Protein AF-A0A3A8ZIH9-F1 (afdb_monomer)

Foldseek 3Di:
DVVVVVVVVVVVVLVVVLCVQLVVLVVVQVVCVVVVHDSVVSVVSNVVSVVVSVVVSVVVLVVVLCVQLVVLCVPPDQDDPVRLVVLLQCLLCVHDDDPSNVSSNVSPPDPLSNLLSNLSNVVVVLQVVLLVVLVVVVHQLLVFWWKWWQALLLFIAIGGDPDPVSRVSSRVSVSVCSVVLVVSCCSNPVVNVPDDPVLVVLLNLQSVLQNVLCVVVVHPDGLVQWDADPLQIDRHDPVLSCCLRCVDPPVVSPVNSVSSSVQNVVCVVVVHHSSVPDTFMWIRHSSGIGTDD

Structure (mmCIF, N/CA/C/O backbone):
data_AF-A0A3A8ZIH9-F1
#
_entry.id   AF-A0A3A8ZIH9-F1
#
loop_
_atom_site.group_PDB
_atom_site.id
_atom_site.type_symbol
_atom_site.label_atom_id
_atom_site.label_alt_id
_atom_site.label_comp_id
_atom_site.label_asym_id
_atom_site.label_entity_id
_atom_site.label_seq_id
_atom_site.pdbx_PDB_ins_code
_atom_site.Cartn_x
_atom_site.Cartn_y
_atom_site.Cartn_z
_atom_site.occupancy
_atom_site.B_iso_or_equiv
_atom_site.auth_seq_id
_atom_site.auth_comp_id
_atom_site.auth_asym_id
_atom_site.auth_atom_id
_atom_site.pdbx_PDB_model_num
ATOM 1 N N . HIS A 1 1 ? 12.592 15.987 -6.568 1.00 37.53 1 HIS A N 1
ATOM 2 C CA . HIS A 1 1 ? 12.148 15.232 -7.766 1.00 37.53 1 HIS A CA 1
ATOM 3 C C . HIS A 1 1 ? 12.582 15.815 -9.125 1.00 37.53 1 HIS A C 1
ATOM 5 O O . HIS A 1 1 ? 12.154 15.291 -10.146 1.00 37.53 1 HIS A O 1
ATOM 11 N N . LEU A 1 2 ? 13.485 16.808 -9.195 1.00 28.92 2 LEU A N 1
ATOM 12 C CA . LEU A 1 2 ? 14.072 17.263 -10.474 1.00 28.92 2 LEU A CA 1
ATOM 13 C C . LEU A 1 2 ? 15.001 16.220 -11.138 1.00 28.92 2 LEU A C 1
ATOM 15 O O . LEU A 1 2 ? 15.209 16.275 -12.345 1.00 28.92 2 LEU A O 1
ATOM 19 N N . SER A 1 3 ? 15.504 15.239 -10.376 1.00 40.94 3 SER A N 1
ATOM 20 C CA . SER A 1 3 ? 16.396 14.167 -10.852 1.00 40.94 3 SER A CA 1
ATOM 21 C C . SER A 1 3 ? 15.746 13.201 -11.848 1.00 40.94 3 SER A C 1
ATOM 23 O O . SER A 1 3 ? 16.417 12.679 -12.737 1.00 40.94 3 SER A O 1
ATOM 25 N N . PHE A 1 4 ? 14.435 12.966 -11.740 1.00 39.22 4 PHE A N 1
ATOM 26 C CA . PHE A 1 4 ? 13.742 12.022 -12.617 1.00 39.22 4 PHE A CA 1
ATOM 27 C C . PHE A 1 4 ? 13.654 12.541 -14.057 1.00 39.22 4 PHE A C 1
ATOM 29 O O . PHE A 1 4 ? 13.886 11.773 -14.990 1.00 39.22 4 PHE A O 1
ATOM 36 N N . GLN A 1 5 ? 13.392 13.842 -14.236 1.00 31.72 5 GLN A N 1
ATOM 37 C CA . GLN A 1 5 ? 13.157 14.446 -15.552 1.00 31.72 5 GLN A CA 1
ATOM 38 C C . GLN A 1 5 ? 14.431 14.555 -16.403 1.00 31.72 5 GLN A C 1
ATOM 40 O O . GLN A 1 5 ? 14.377 14.273 -17.599 1.00 31.72 5 GLN A O 1
ATOM 45 N N . THR A 1 6 ? 15.584 14.883 -15.809 1.00 41.97 6 THR A N 1
ATOM 46 C CA . THR A 1 6 ? 16.873 14.885 -16.526 1.00 41.97 6 THR A CA 1
ATOM 47 C C . THR A 1 6 ? 17.359 13.464 -16.826 1.00 41.97 6 THR A C 1
ATOM 49 O O . THR A 1 6 ? 17.768 13.201 -17.955 1.00 41.97 6 THR A O 1
ATOM 52 N N . SER A 1 7 ? 17.182 12.502 -15.902 1.00 48.56 7 SER A N 1
ATOM 53 C CA . SER A 1 7 ? 17.527 11.092 -16.172 1.00 48.56 7 SER A CA 1
ATOM 54 C C . SER A 1 7 ? 16.736 10.507 -17.345 1.00 48.56 7 SER A C 1
ATOM 56 O O . SER A 1 7 ? 17.233 9.641 -18.058 1.00 48.56 7 SER A O 1
ATOM 58 N N . GLN A 1 8 ? 15.499 10.962 -17.562 1.00 48.62 8 GLN A N 1
ATOM 59 C CA . GLN A 1 8 ? 14.620 10.401 -18.584 1.00 48.62 8 GLN A CA 1
ATOM 60 C C . GLN A 1 8 ? 15.000 10.854 -20.001 1.00 48.62 8 GLN A C 1
ATOM 62 O O . GLN A 1 8 ? 14.913 10.058 -20.935 1.00 48.62 8 GLN A O 1
ATOM 67 N N . ALA A 1 9 ? 15.488 12.088 -20.162 1.00 46.06 9 ALA A N 1
ATOM 68 C CA . ALA A 1 9 ? 15.979 12.600 -21.442 1.00 46.06 9 ALA A CA 1
ATOM 69 C C . ALA A 1 9 ? 17.276 11.897 -21.892 1.00 46.06 9 ALA A C 1
ATOM 71 O O . ALA A 1 9 ? 17.359 11.443 -23.037 1.00 46.06 9 ALA A O 1
ATOM 72 N N . ASP A 1 10 ? 18.236 11.708 -20.981 1.00 57.75 10 ASP A N 1
ATOM 73 C CA . ASP A 1 10 ? 19.483 10.985 -21.271 1.00 57.75 10 ASP A CA 1
ATOM 74 C C . ASP A 1 10 ? 19.241 9.483 -21.475 1.00 57.75 10 ASP A C 1
ATOM 76 O O . ASP A 1 10 ? 19.783 8.883 -22.408 1.00 57.75 10 ASP A O 1
ATOM 80 N N . LYS A 1 11 ? 18.332 8.874 -20.696 1.00 58.84 11 LYS A N 1
ATOM 81 C CA . LYS A 1 11 ? 17.876 7.492 -20.928 1.00 58.84 11 LYS A CA 1
ATOM 82 C C . LYS A 1 11 ? 17.308 7.319 -22.333 1.00 58.84 11 LYS A C 1
ATOM 84 O O . LYS A 1 11 ? 17.703 6.376 -23.013 1.00 58.84 11 LYS A O 1
ATOM 89 N N . ASN A 1 12 ? 16.451 8.232 -22.796 1.00 60.00 12 ASN A N 1
ATOM 90 C CA . ASN A 1 12 ? 15.862 8.165 -24.136 1.00 60.00 12 ASN A CA 1
ATOM 91 C C . ASN A 1 12 ? 16.924 8.245 -25.246 1.00 60.00 12 ASN A C 1
ATOM 93 O O . ASN A 1 12 ? 16.839 7.508 -26.230 1.00 60.00 12 ASN A O 1
ATOM 97 N N . HIS A 1 13 ? 17.953 9.083 -25.080 1.00 69.19 13 HIS A N 1
ATOM 98 C CA . HIS A 1 13 ? 19.046 9.199 -26.047 1.00 69.19 13 HIS A CA 1
ATOM 99 C C . HIS A 1 13 ? 19.931 7.941 -26.098 1.00 69.19 13 HIS A C 1
ATOM 101 O O . HIS A 1 13 ? 20.306 7.480 -27.178 1.00 69.19 13 HIS A O 1
ATOM 107 N N . ILE A 1 14 ? 20.235 7.344 -24.943 1.00 71.62 14 ILE A N 1
ATOM 108 C CA . ILE A 1 14 ? 21.047 6.122 -24.874 1.00 71.62 14 ILE A CA 1
ATOM 109 C C . ILE A 1 14 ? 20.248 4.905 -25.378 1.00 71.62 14 ILE A C 1
ATOM 111 O O . ILE A 1 14 ? 20.805 4.075 -26.097 1.00 71.62 14 ILE A O 1
ATOM 115 N N . ILE A 1 15 ? 18.937 4.829 -25.098 1.00 75.38 15 ILE A N 1
ATOM 116 C CA . ILE A 1 15 ? 18.054 3.775 -25.634 1.00 75.38 15 ILE A CA 1
ATOM 117 C C . ILE A 1 15 ? 18.046 3.837 -27.166 1.00 75.38 15 ILE A C 1
ATOM 119 O O . ILE A 1 15 ? 18.128 2.799 -27.823 1.00 75.38 15 ILE A O 1
ATOM 123 N N . ALA A 1 16 ? 17.994 5.041 -27.744 1.00 78.56 16 ALA A N 1
ATOM 124 C CA . ALA A 1 16 ? 18.056 5.223 -29.191 1.00 78.56 16 ALA A CA 1
ATOM 125 C C . ALA A 1 16 ? 19.377 4.696 -29.782 1.00 78.56 16 ALA A C 1
ATOM 127 O O . ALA A 1 16 ? 19.342 3.914 -30.731 1.00 78.56 16 ALA A O 1
ATOM 128 N N . LYS A 1 17 ? 20.525 5.028 -29.171 1.00 81.19 17 LYS A N 1
ATOM 129 C CA . LYS A 1 17 ? 21.848 4.523 -29.591 1.00 81.19 17 LYS A CA 1
ATOM 130 C C . LYS A 1 17 ? 21.970 3.001 -29.475 1.00 81.19 17 LYS A C 1
ATOM 132 O O . LYS A 1 17 ? 22.471 2.348 -30.387 1.00 81.19 17 LYS A O 1
ATOM 137 N N . GLN A 1 18 ? 21.463 2.417 -28.388 1.00 85.12 18 GLN A N 1
ATOM 138 C CA . GLN A 1 18 ? 21.424 0.963 -28.226 1.00 85.12 18 GLN A CA 1
ATOM 139 C C . GLN A 1 18 ? 20.566 0.305 -29.315 1.00 85.12 18 GLN A C 1
ATOM 141 O O . GLN A 1 18 ? 20.952 -0.719 -29.877 1.00 85.12 18 GLN A O 1
ATOM 146 N N . MET A 1 19 ? 19.397 0.873 -29.617 1.00 83.56 19 MET A N 1
ATOM 147 C CA . MET A 1 19 ? 18.495 0.353 -30.647 1.00 83.56 19 MET A CA 1
ATOM 148 C C . MET A 1 19 ? 19.103 0.440 -32.049 1.00 83.56 19 MET A C 1
ATOM 150 O O . MET A 1 19 ? 18.919 -0.493 -32.830 1.00 83.56 19 MET A O 1
ATOM 154 N N . GLU A 1 20 ? 19.844 1.508 -32.342 1.00 87.25 20 GLU A N 1
ATOM 155 C CA . GLU A 1 20 ? 20.586 1.690 -33.591 1.00 87.25 20 GLU A CA 1
ATOM 156 C C . GLU A 1 20 ? 21.675 0.619 -33.754 1.00 87.25 20 GLU A C 1
ATOM 158 O O . GLU A 1 20 ? 21.651 -0.130 -34.730 1.00 87.25 20 GLU A O 1
ATOM 163 N N . GLU A 1 21 ? 22.545 0.443 -32.754 1.00 87.12 21 GLU A N 1
ATOM 164 C CA . GLU A 1 21 ? 23.639 -0.545 -32.783 1.00 87.12 21 GLU A CA 1
ATOM 165 C C . GLU A 1 21 ? 23.114 -1.996 -32.818 1.00 87.12 21 GLU A C 1
ATOM 167 O O . GLU A 1 21 ? 23.713 -2.876 -33.432 1.00 87.12 21 GLU A O 1
ATOM 172 N N . MET A 1 22 ? 21.952 -2.267 -32.209 1.00 88.06 22 MET A N 1
ATOM 173 C CA . MET A 1 22 ? 21.300 -3.581 -32.284 1.00 88.06 22 MET A CA 1
ATOM 174 C C . MET A 1 22 ? 20.568 -3.831 -33.610 1.00 88.06 22 MET A C 1
ATOM 176 O O . MET A 1 22 ? 20.197 -4.978 -33.871 1.00 88.06 22 MET A O 1
ATOM 180 N N . SER A 1 23 ? 20.282 -2.803 -34.413 1.00 87.19 23 SER A N 1
ATOM 181 C CA . SER A 1 23 ? 19.365 -2.915 -35.557 1.00 87.19 23 SER A CA 1
ATOM 182 C C . SER A 1 23 ? 19.878 -3.881 -36.631 1.00 87.19 23 SER A C 1
ATOM 184 O O . SER A 1 23 ? 19.130 -4.763 -37.065 1.00 87.19 23 SER A O 1
ATOM 186 N N . GLU A 1 24 ? 21.164 -3.792 -36.971 1.00 85.50 24 GLU A N 1
ATOM 187 C CA . GLU A 1 24 ? 21.815 -4.624 -37.987 1.00 85.50 24 GLU A CA 1
ATOM 188 C C . GLU A 1 24 ? 21.832 -6.102 -37.573 1.00 85.50 24 GLU A C 1
ATOM 190 O O . GLU A 1 24 ? 21.384 -6.972 -38.324 1.00 85.50 24 GLU A O 1
ATOM 195 N N . TYR A 1 25 ? 22.226 -6.391 -36.330 1.00 88.81 25 TYR A N 1
ATOM 196 C CA . TYR A 1 25 ? 22.257 -7.757 -35.800 1.00 88.81 25 TYR A CA 1
ATOM 197 C C . TYR A 1 25 ? 20.859 -8.346 -35.590 1.00 88.81 25 TYR A C 1
ATOM 199 O O . TYR A 1 25 ? 20.658 -9.539 -35.798 1.00 88.81 25 TYR A O 1
ATOM 207 N N . ARG A 1 26 ? 19.856 -7.533 -35.223 1.00 87.00 26 ARG A N 1
ATOM 208 C CA . ARG A 1 26 ? 18.456 -7.991 -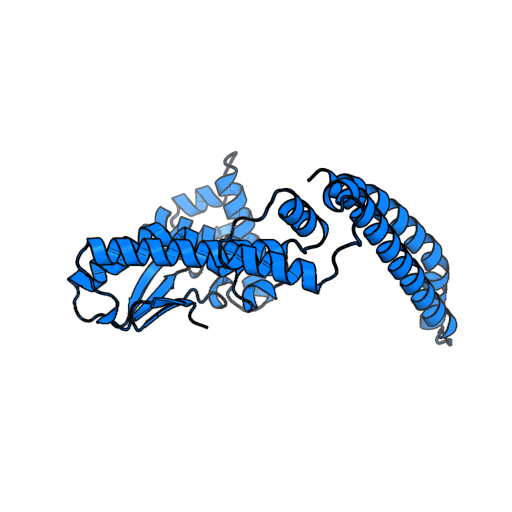35.127 1.00 87.00 26 ARG A CA 1
ATOM 209 C C . ARG A 1 26 ? 17.893 -8.365 -36.493 1.00 87.00 26 ARG A C 1
ATOM 211 O O . ARG A 1 26 ? 17.140 -9.334 -36.589 1.00 87.00 26 ARG A O 1
ATOM 218 N N . TYR A 1 27 ? 18.227 -7.600 -37.529 1.00 86.81 27 TYR A N 1
ATOM 219 C CA . TYR A 1 27 ? 17.818 -7.906 -38.895 1.00 86.81 27 TYR A CA 1
ATOM 220 C C . TYR A 1 27 ? 18.495 -9.188 -39.399 1.00 86.81 27 TYR A C 1
ATOM 222 O O . TYR A 1 27 ? 17.805 -10.099 -39.862 1.00 86.81 27 TYR A O 1
ATOM 230 N N . ALA A 1 28 ? 19.816 -9.299 -39.226 1.00 88.00 28 ALA A N 1
ATOM 231 C CA . ALA A 1 28 ? 20.582 -10.488 -39.594 1.00 88.00 28 ALA A CA 1
ATOM 232 C C . ALA A 1 28 ? 20.094 -11.746 -38.855 1.00 88.00 28 ALA A C 1
ATOM 234 O O . ALA A 1 28 ? 19.859 -12.772 -39.490 1.00 88.00 28 ALA A O 1
ATOM 235 N N . LEU A 1 29 ? 19.831 -11.643 -37.547 1.00 88.12 29 LEU A N 1
ATOM 236 C CA . LEU A 1 29 ? 19.297 -12.733 -36.728 1.00 88.12 29 LEU A CA 1
ATOM 237 C C . LEU A 1 29 ? 17.961 -13.246 -37.271 1.00 88.12 29 LEU A C 1
ATOM 239 O O . LEU A 1 29 ? 17.789 -14.447 -37.457 1.00 88.12 29 LEU A O 1
ATOM 243 N N . ARG A 1 30 ? 17.011 -12.345 -37.556 1.00 89.00 30 ARG A N 1
ATOM 244 C CA . ARG A 1 30 ? 15.699 -12.728 -38.107 1.00 89.00 30 ARG A CA 1
ATOM 245 C C . ARG A 1 30 ? 15.834 -13.438 -39.448 1.00 89.00 30 ARG A C 1
ATOM 247 O O . ARG A 1 30 ? 15.153 -14.433 -39.668 1.00 89.00 30 ARG A O 1
ATOM 254 N N . LYS A 1 31 ? 16.710 -12.935 -40.321 1.00 91.25 31 LYS A N 1
ATOM 255 C CA . LYS A 1 31 ? 16.956 -13.523 -41.638 1.00 91.25 31 LYS A CA 1
ATOM 256 C C . LYS A 1 31 ? 17.574 -14.918 -41.524 1.00 91.25 31 LYS A C 1
ATOM 258 O O . LYS A 1 31 ? 17.047 -15.857 -42.103 1.00 91.25 31 LYS A O 1
ATOM 263 N N . LYS A 1 32 ? 18.622 -15.081 -40.714 1.00 89.81 32 LYS A N 1
ATOM 264 C CA . LYS A 1 32 ? 19.279 -16.380 -40.510 1.00 89.81 32 LYS A CA 1
ATOM 265 C C . LYS A 1 32 ? 18.357 -17.416 -39.869 1.00 89.81 32 LYS A C 1
ATOM 267 O O . LYS A 1 32 ? 18.335 -18.555 -40.320 1.00 89.81 32 LYS A O 1
ATOM 272 N N . LEU A 1 33 ? 17.551 -17.023 -38.878 1.00 88.31 33 LEU A N 1
ATOM 273 C CA . LEU A 1 33 ? 16.551 -17.912 -38.276 1.00 88.31 33 LEU A CA 1
ATOM 274 C C . LEU A 1 33 ? 15.480 -18.345 -39.286 1.00 88.31 33 LEU A C 1
ATOM 276 O O . LEU A 1 33 ? 15.085 -19.507 -39.289 1.00 88.31 33 LEU A O 1
ATOM 280 N N . HIS A 1 34 ? 15.029 -17.430 -40.149 1.00 87.75 34 HIS A N 1
ATOM 281 C CA . HIS A 1 34 ? 14.085 -17.739 -41.224 1.00 87.75 34 HIS A CA 1
ATOM 282 C C . HIS A 1 34 ? 14.688 -18.700 -42.262 1.00 87.75 34 HIS A C 1
ATOM 284 O O . HIS A 1 34 ? 14.018 -19.625 -42.714 1.00 87.75 34 HIS A O 1
ATOM 290 N N . ASP A 1 35 ? 15.965 -18.513 -42.596 1.00 92.00 35 ASP A N 1
ATOM 291 C CA . ASP A 1 35 ? 16.675 -19.299 -43.608 1.00 92.00 35 ASP A CA 1
ATOM 292 C C . ASP A 1 35 ? 17.279 -20.608 -43.045 1.00 92.00 35 ASP A C 1
ATOM 294 O O . ASP A 1 35 ? 17.959 -21.338 -43.767 1.00 92.00 35 ASP A O 1
ATOM 298 N N . GLY A 1 36 ? 17.046 -20.924 -41.761 1.00 88.88 36 GLY A N 1
ATOM 299 C CA . GLY A 1 36 ? 17.563 -22.127 -41.091 1.00 88.88 36 GLY A CA 1
ATOM 300 C C . GLY A 1 36 ? 19.087 -22.144 -40.901 1.00 88.88 36 GLY A C 1
ATOM 301 O O . GLY A 1 36 ? 19.685 -23.214 -40.794 1.00 88.88 36 GLY A O 1
ATOM 302 N N . GLN A 1 37 ? 19.722 -20.972 -40.900 1.00 93.00 37 GLN A N 1
ATOM 303 C CA . GLN A 1 37 ? 21.170 -20.792 -40.787 1.00 93.00 37 GLN A CA 1
ATOM 304 C C . GLN A 1 37 ? 21.619 -20.622 -39.329 1.00 93.00 37 GLN A C 1
ATOM 306 O O . GLN A 1 37 ? 20.845 -20.210 -38.464 1.00 93.00 37 GLN A O 1
ATOM 311 N N . ASP A 1 38 ? 22.900 -20.891 -39.063 1.00 91.56 38 ASP A N 1
ATOM 312 C CA . ASP A 1 38 ? 23.508 -20.639 -37.754 1.00 91.56 38 ASP A CA 1
ATOM 313 C C . ASP A 1 38 ? 23.581 -19.132 -37.453 1.00 91.56 38 ASP A C 1
ATOM 315 O O . ASP A 1 38 ? 24.230 -18.365 -38.172 1.00 91.56 38 ASP A O 1
ATOM 319 N N . ALA A 1 39 ? 22.914 -18.723 -36.373 1.00 90.12 39 ALA A N 1
ATOM 320 C CA . ALA A 1 39 ? 22.824 -17.344 -35.899 1.00 90.12 39 ALA A CA 1
ATOM 321 C C . ALA A 1 39 ? 23.577 -17.099 -34.575 1.00 90.12 39 ALA A C 1
ATOM 323 O O . ALA A 1 39 ? 23.297 -16.132 -33.861 1.00 90.12 39 ALA A O 1
ATOM 324 N N . THR A 1 40 ? 24.515 -17.982 -34.216 1.00 92.62 40 THR A N 1
ATOM 325 C CA . THR A 1 40 ? 25.291 -17.883 -32.969 1.00 92.62 40 THR A CA 1
ATOM 326 C C . THR A 1 40 ? 26.037 -16.547 -32.852 1.00 92.62 40 THR A C 1
ATOM 328 O O . THR A 1 40 ? 26.054 -15.940 -31.780 1.00 92.62 40 THR A O 1
ATOM 331 N N . GLU A 1 41 ? 26.612 -16.049 -33.950 1.00 90.94 41 GLU A N 1
ATOM 332 C CA . GLU A 1 41 ? 27.351 -14.779 -33.978 1.00 90.94 41 GLU A CA 1
ATOM 333 C C . GLU A 1 41 ? 26.448 -13.575 -33.675 1.00 90.94 41 GLU A C 1
ATOM 335 O O . GLU A 1 41 ? 26.811 -12.716 -32.870 1.00 90.94 41 GLU A O 1
ATOM 340 N N . GLU A 1 42 ? 25.247 -13.523 -34.256 1.00 92.06 42 GLU A N 1
ATOM 341 C CA . GLU A 1 42 ? 24.280 -12.452 -34.013 1.00 92.06 42 GLU A CA 1
ATOM 342 C C . GLU A 1 42 ? 23.772 -12.464 -32.574 1.00 92.06 42 GLU A C 1
ATOM 344 O O . GLU A 1 42 ? 23.637 -11.404 -31.961 1.00 92.06 42 GLU A O 1
ATOM 349 N N . ILE A 1 43 ? 23.516 -13.651 -32.014 1.00 88.19 43 ILE A N 1
ATOM 350 C CA . ILE A 1 43 ? 23.114 -13.795 -30.611 1.00 88.19 43 ILE A CA 1
ATOM 351 C C . ILE A 1 43 ? 24.214 -13.239 -29.698 1.00 88.19 43 ILE A C 1
ATOM 353 O O . ILE A 1 43 ? 23.937 -12.370 -28.867 1.00 88.19 43 ILE A O 1
ATOM 357 N N . GLN A 1 44 ? 25.469 -13.652 -29.901 1.00 92.25 44 GLN A N 1
ATOM 358 C CA . GLN A 1 44 ? 26.603 -13.165 -29.109 1.00 92.25 44 GLN A CA 1
ATOM 359 C C . GLN A 1 44 ? 26.837 -11.657 -29.273 1.00 92.25 44 GLN A C 1
ATOM 361 O O . GLN A 1 44 ? 27.152 -10.968 -28.300 1.00 92.25 44 GLN A O 1
ATOM 366 N N . ALA A 1 45 ? 26.687 -11.119 -30.485 1.00 89.94 45 ALA A N 1
ATOM 367 C CA . ALA A 1 45 ? 26.816 -9.687 -30.738 1.00 89.94 45 ALA A CA 1
ATOM 368 C C . ALA A 1 45 ? 25.731 -8.887 -30.000 1.00 89.94 45 ALA A C 1
ATOM 370 O O . ALA A 1 45 ? 26.040 -7.910 -29.315 1.00 89.94 45 ALA A O 1
ATOM 371 N N . LEU A 1 46 ? 24.473 -9.337 -30.051 1.00 87.50 46 LEU A N 1
ATOM 372 C CA . LEU A 1 46 ? 23.366 -8.705 -29.330 1.00 87.50 46 LEU A CA 1
ATOM 373 C C . LEU A 1 46 ? 23.553 -8.768 -27.809 1.00 87.50 46 LEU A C 1
ATOM 375 O O . LEU A 1 46 ? 23.242 -7.795 -27.121 1.00 87.50 46 LEU A O 1
ATOM 379 N N . GLU A 1 47 ? 24.076 -9.871 -27.272 1.00 89.88 47 GLU A N 1
ATOM 380 C CA . GLU A 1 47 ? 24.415 -9.991 -25.849 1.00 89.88 47 GLU A CA 1
ATOM 381 C C . GLU A 1 47 ? 25.538 -9.036 -25.436 1.00 89.88 47 GLU A C 1
ATOM 383 O O . GLU A 1 47 ? 25.409 -8.346 -24.422 1.00 89.88 47 GLU A O 1
ATOM 388 N N . LYS A 1 48 ? 26.606 -8.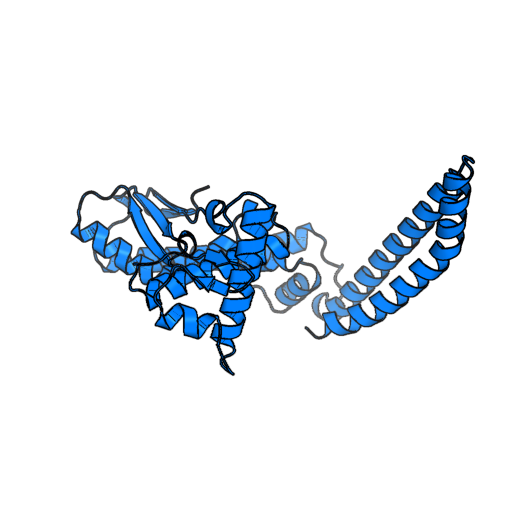925 -26.237 1.00 91.81 48 LYS A N 1
ATOM 389 C CA . LYS A 1 48 ? 27.698 -7.968 -25.995 1.00 91.81 48 LYS A CA 1
ATOM 390 C C . LYS A 1 48 ? 27.199 -6.527 -26.008 1.00 91.81 48 LYS A C 1
ATOM 392 O O . LYS A 1 48 ? 27.552 -5.768 -25.109 1.00 91.81 48 LYS A O 1
ATOM 397 N N . ILE A 1 49 ? 26.349 -6.162 -26.970 1.00 85.88 49 ILE A N 1
ATOM 398 C CA . ILE A 1 49 ? 25.746 -4.823 -27.039 1.00 85.88 49 ILE A CA 1
ATOM 399 C C . ILE A 1 49 ? 24.874 -4.576 -25.802 1.00 85.88 49 ILE A C 1
ATOM 401 O O . ILE A 1 49 ? 25.018 -3.550 -25.139 1.00 85.88 49 ILE A O 1
ATOM 405 N N . ARG A 1 50 ? 24.011 -5.528 -25.423 1.00 85.69 50 ARG A N 1
ATOM 406 C CA . ARG A 1 50 ? 23.202 -5.421 -24.195 1.00 85.69 50 ARG A CA 1
ATOM 407 C C . ARG A 1 50 ? 24.066 -5.221 -22.953 1.00 85.69 50 ARG A C 1
ATOM 409 O O . ARG A 1 50 ? 23.745 -4.356 -22.143 1.00 85.69 50 ARG A O 1
ATOM 416 N N . LYS A 1 51 ? 25.158 -5.978 -22.820 1.00 89.19 51 LYS A N 1
ATOM 417 C CA . LYS A 1 51 ? 26.092 -5.858 -21.697 1.00 89.19 51 LYS A CA 1
ATOM 418 C C . LYS A 1 51 ? 26.800 -4.501 -21.683 1.00 89.19 51 LYS A C 1
ATOM 420 O O . LYS A 1 51 ? 26.745 -3.821 -20.670 1.00 89.19 51 LYS A O 1
ATOM 425 N N . LYS A 1 52 ? 27.368 -4.070 -22.815 1.00 88.88 52 LYS A N 1
ATOM 426 C CA . LYS A 1 52 ? 28.030 -2.762 -22.979 1.00 88.88 52 LYS A CA 1
ATOM 427 C C . LYS A 1 52 ? 27.146 -1.615 -22.490 1.00 88.88 52 LYS A C 1
ATOM 429 O O . LYS A 1 52 ? 27.586 -0.808 -21.680 1.00 88.88 52 LYS A O 1
ATOM 434 N N . TYR A 1 53 ? 25.899 -1.552 -22.960 1.00 82.25 53 TYR A N 1
ATOM 435 C CA . TYR A 1 53 ? 24.996 -0.478 -22.545 1.00 82.25 53 TYR A CA 1
ATOM 436 C C . TYR A 1 53 ? 24.539 -0.632 -21.096 1.00 82.25 53 TYR A C 1
ATOM 438 O O . TYR A 1 53 ? 24.424 0.376 -20.414 1.00 82.25 53 TYR A O 1
ATOM 446 N N . LYS A 1 54 ? 24.339 -1.857 -20.591 1.00 82.88 54 LYS A N 1
ATOM 447 C CA . LYS A 1 54 ? 24.052 -2.089 -19.166 1.00 82.88 54 LYS A CA 1
ATOM 448 C C . LYS A 1 54 ? 25.167 -1.542 -18.266 1.00 82.88 54 LYS A C 1
ATOM 450 O O . LYS A 1 54 ? 24.860 -0.845 -17.304 1.00 82.88 54 LYS A O 1
ATOM 455 N N . ASP A 1 55 ? 26.422 -1.833 -18.597 1.00 85.12 55 ASP A N 1
ATOM 456 C CA . ASP A 1 55 ? 27.588 -1.373 -17.838 1.00 85.12 55 ASP A CA 1
ATOM 457 C C . ASP A 1 55 ? 27.721 0.160 -17.929 1.00 85.12 55 ASP A C 1
ATOM 459 O O . ASP A 1 55 ? 27.904 0.826 -16.914 1.00 85.12 55 ASP A O 1
ATOM 463 N N . TYR A 1 56 ? 27.506 0.737 -19.118 1.00 82.25 56 TYR A N 1
ATOM 464 C CA . TYR A 1 56 ? 27.491 2.191 -19.315 1.00 82.25 56 TYR A CA 1
ATOM 465 C C . TYR A 1 56 ? 26.388 2.893 -18.504 1.00 82.25 56 TYR A C 1
ATOM 467 O O . TYR A 1 56 ? 26.640 3.917 -17.875 1.00 82.25 56 TYR A O 1
ATOM 475 N N . TYR A 1 57 ? 25.167 2.347 -18.480 1.00 76.56 57 TYR A N 1
ATOM 476 C CA . TYR A 1 57 ? 24.078 2.894 -17.664 1.00 76.56 57 TYR A CA 1
ATOM 477 C C . TYR A 1 57 ? 24.402 2.857 -16.172 1.00 76.56 57 TYR A C 1
ATOM 479 O O . TYR A 1 57 ? 24.075 3.811 -15.470 1.00 76.56 57 TYR A O 1
ATOM 487 N N . ALA A 1 58 ? 25.021 1.774 -15.697 1.00 78.50 58 ALA A N 1
ATOM 488 C CA . ALA A 1 58 ? 25.441 1.664 -14.307 1.00 78.50 58 ALA A CA 1
ATOM 489 C C . ALA A 1 58 ? 26.478 2.745 -13.963 1.00 78.50 58 ALA A C 1
ATOM 491 O O . ALA A 1 58 ? 26.290 3.474 -12.997 1.00 78.50 58 ALA A O 1
ATOM 492 N N . GLU A 1 59 ? 27.492 2.934 -14.812 1.00 83.25 59 GLU A N 1
ATOM 493 C CA . GLU A 1 59 ? 28.517 3.964 -14.612 1.00 83.25 59 GLU A CA 1
ATOM 494 C C . GLU A 1 59 ? 27.931 5.386 -14.601 1.00 83.25 59 GLU A C 1
ATOM 496 O O . GLU A 1 59 ? 28.277 6.195 -13.742 1.00 83.25 59 GLU A O 1
ATOM 501 N N . GLN A 1 60 ? 27.021 5.706 -15.527 1.00 79.25 60 GLN A N 1
ATOM 502 C CA . GLN A 1 60 ? 26.373 7.023 -15.568 1.00 79.25 60 GLN A CA 1
ATOM 503 C C . GLN A 1 60 ? 25.492 7.276 -14.341 1.00 79.25 60 GLN A C 1
ATOM 505 O O . GLN A 1 60 ? 25.448 8.393 -13.824 1.00 79.25 60 GLN A O 1
ATOM 510 N N . LEU A 1 61 ? 24.797 6.243 -13.862 1.00 77.25 61 LEU A N 1
ATOM 511 C CA . LEU A 1 61 ? 23.995 6.341 -12.650 1.00 77.25 61 LEU A CA 1
ATOM 512 C C . LEU A 1 61 ? 24.882 6.560 -11.419 1.00 77.25 61 LEU A C 1
ATOM 514 O O . LEU A 1 61 ? 24.586 7.440 -10.616 1.00 77.25 61 LEU A O 1
ATOM 518 N N . ASP A 1 62 ? 25.994 5.830 -11.313 1.00 81.25 62 ASP A N 1
ATOM 519 C CA . ASP A 1 62 ? 26.963 6.001 -10.231 1.00 81.25 62 ASP A CA 1
ATOM 520 C C . ASP A 1 62 ? 27.561 7.414 -10.243 1.00 81.25 62 ASP A C 1
ATOM 522 O O . ASP A 1 62 ? 27.621 8.065 -9.202 1.00 81.25 62 ASP A O 1
ATOM 526 N N . GLN A 1 63 ? 27.935 7.936 -11.416 1.00 83.75 63 GLN A N 1
ATOM 527 C CA . GLN A 1 63 ? 28.410 9.317 -11.561 1.00 83.75 63 GLN A CA 1
ATOM 528 C C . GLN A 1 63 ? 27.361 10.334 -11.098 1.00 83.75 63 GLN A C 1
ATOM 530 O O . GLN A 1 63 ? 27.695 11.269 -10.370 1.00 83.75 63 GLN A O 1
ATOM 535 N N . LEU A 1 64 ? 26.093 10.139 -11.471 1.00 82.25 64 LEU A N 1
ATOM 536 C CA . LEU A 1 64 ? 24.998 11.010 -11.050 1.00 82.25 64 LEU A CA 1
ATOM 537 C C . LEU A 1 64 ? 24.770 10.956 -9.534 1.00 82.25 64 LEU A C 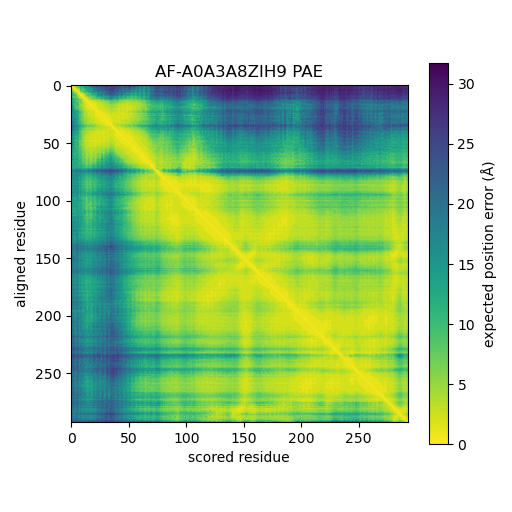1
ATOM 539 O O . LEU A 1 64 ? 24.624 12.007 -8.911 1.00 82.25 64 LEU A O 1
ATOM 543 N N . HIS A 1 65 ? 24.763 9.760 -8.939 1.00 83.25 65 HIS A N 1
ATOM 544 C CA . HIS A 1 65 ? 24.642 9.599 -7.490 1.00 83.25 65 HIS A CA 1
ATOM 545 C C . HIS A 1 65 ? 25.805 10.278 -6.763 1.00 83.25 65 HIS A C 1
ATOM 547 O O . HIS A 1 65 ? 25.574 11.006 -5.803 1.00 83.25 65 HIS A O 1
ATOM 553 N N . MET A 1 66 ? 27.044 10.119 -7.248 1.00 83.19 66 MET A N 1
ATOM 554 C CA . MET A 1 66 ? 28.205 10.806 -6.674 1.00 83.19 66 MET A CA 1
ATOM 555 C C . MET A 1 66 ? 28.087 12.323 -6.782 1.00 83.19 66 MET A C 1
ATOM 557 O O . MET A 1 66 ? 28.373 13.013 -5.809 1.00 83.19 66 MET A O 1
ATOM 561 N N . GLU A 1 67 ? 27.651 12.851 -7.929 1.00 86.12 67 GLU A N 1
ATOM 562 C CA . GLU A 1 67 ? 27.456 14.291 -8.127 1.00 86.12 67 GLU A CA 1
ATOM 563 C C . GLU A 1 67 ? 26.425 14.859 -7.146 1.00 86.12 67 GLU A C 1
ATOM 565 O O . GLU A 1 67 ? 26.686 15.868 -6.495 1.00 86.12 67 GLU A O 1
ATOM 570 N N . GLN A 1 68 ? 25.284 14.179 -6.996 1.00 82.44 68 GLN A N 1
ATOM 571 C CA . GLN A 1 68 ? 24.227 14.554 -6.053 1.00 82.44 68 GLN A CA 1
ATOM 572 C C . GLN A 1 68 ? 24.681 14.423 -4.598 1.00 82.44 68 GLN A C 1
ATOM 574 O O . GLN A 1 68 ? 24.276 15.211 -3.749 1.00 82.44 68 GLN A O 1
ATOM 579 N N . ALA A 1 69 ? 25.541 13.447 -4.307 1.00 86.94 69 ALA A N 1
ATOM 580 C CA . ALA A 1 69 ? 26.017 13.184 -2.960 1.00 86.94 69 ALA A CA 1
ATOM 581 C C . ALA A 1 69 ? 27.132 14.137 -2.511 1.00 86.94 69 ALA A C 1
ATOM 583 O O . ALA A 1 69 ? 27.408 14.192 -1.317 1.00 86.94 69 ALA A O 1
ATOM 584 N N . LYS A 1 70 ? 27.768 14.908 -3.409 1.00 85.50 70 LYS A N 1
ATOM 585 C CA . LYS A 1 70 ? 28.931 15.761 -3.078 1.00 85.50 70 LYS A CA 1
ATOM 586 C C . LYS A 1 70 ? 28.717 16.657 -1.859 1.00 85.50 70 LYS A C 1
ATOM 588 O O . LYS A 1 70 ? 29.623 16.777 -1.037 1.00 85.50 70 LYS A O 1
ATOM 593 N N . GLU A 1 71 ? 27.543 17.273 -1.739 1.00 85.00 71 GLU A N 1
ATOM 594 C CA . GLU A 1 71 ? 27.219 18.158 -0.612 1.00 85.00 71 GLU A CA 1
ATOM 595 C C . GLU A 1 71 ? 27.040 17.400 0.715 1.00 85.00 71 GLU A C 1
ATOM 597 O O . GLU A 1 71 ? 27.314 17.948 1.781 1.00 85.00 71 GLU A O 1
ATOM 602 N N . TYR A 1 72 ? 26.668 16.119 0.647 1.00 87.19 72 TYR A N 1
ATOM 603 C CA . TYR A 1 72 ? 26.455 15.246 1.801 1.00 87.19 72 TYR A CA 1
ATOM 604 C C . TYR A 1 72 ? 27.684 14.406 2.163 1.00 87.19 72 TYR A C 1
ATOM 606 O O . TYR A 1 72 ? 27.785 13.936 3.289 1.00 87.19 72 TYR A O 1
ATOM 614 N N . LEU A 1 73 ? 28.633 14.206 1.246 1.00 83.88 73 LEU A N 1
ATOM 615 C CA . LEU A 1 73 ? 29.836 13.415 1.520 1.00 83.88 73 LEU A CA 1
ATOM 616 C C . LEU A 1 73 ? 30.883 14.196 2.317 1.00 83.88 73 LEU A C 1
ATOM 618 O O . LEU A 1 73 ? 31.698 13.578 2.978 1.00 83.88 73 LEU A O 1
ATOM 622 N N . GLN A 1 74 ? 30.907 15.532 2.258 1.00 76.31 74 GLN A N 1
ATOM 623 C CA . GLN A 1 74 ? 31.883 16.375 2.983 1.00 76.31 74 GLN A CA 1
ATOM 624 C C . GLN A 1 74 ? 33.367 15.944 2.828 1.00 76.31 74 GLN A C 1
ATOM 626 O O . GLN A 1 74 ? 34.208 16.264 3.665 1.00 76.31 74 GLN A O 1
ATOM 631 N N . GLY A 1 75 ? 33.717 15.244 1.741 1.00 69.31 75 GLY A N 1
ATOM 632 C CA . GLY A 1 75 ? 35.060 14.693 1.501 1.00 69.31 75 GLY A CA 1
ATOM 633 C C . GLY A 1 75 ? 35.275 13.250 1.981 1.00 69.31 75 GLY A C 1
ATOM 634 O O . GLY A 1 75 ? 36.365 12.710 1.797 1.00 69.31 75 GLY A O 1
ATOM 635 N N . GLU A 1 76 ? 34.256 12.616 2.556 1.00 74.31 76 GLU A N 1
ATOM 636 C CA . GLU A 1 76 ? 34.232 11.199 2.909 1.00 74.31 76 GLU A CA 1
ATOM 637 C C . GLU A 1 76 ? 33.992 10.304 1.685 1.00 74.31 76 GLU A C 1
ATOM 639 O O . GLU A 1 76 ? 33.598 10.743 0.598 1.00 74.31 76 GLU A O 1
ATOM 644 N N . LYS A 1 77 ? 34.268 9.008 1.859 1.00 80.75 77 LYS A N 1
ATOM 645 C CA . LYS A 1 77 ? 33.986 7.993 0.844 1.00 80.75 77 LYS A CA 1
ATOM 646 C C . LYS A 1 77 ? 32.470 7.849 0.684 1.00 80.75 77 LYS A C 1
ATOM 648 O O . LYS A 1 77 ? 31.732 7.947 1.656 1.00 80.75 77 LYS A O 1
ATOM 653 N N . ALA A 1 78 ? 32.028 7.564 -0.539 1.00 81.69 78 ALA A N 1
ATOM 654 C CA . ALA A 1 78 ? 30.645 7.195 -0.804 1.00 81.69 78 ALA A CA 1
ATOM 655 C C . ALA A 1 78 ? 30.157 6.068 0.124 1.00 81.69 78 ALA A C 1
ATOM 657 O O . ALA A 1 78 ? 30.910 5.097 0.294 1.00 81.69 78 ALA A O 1
ATOM 658 N N . PRO A 1 79 ? 28.924 6.169 0.660 1.00 87.19 79 PRO A N 1
ATOM 659 C CA . PRO A 1 79 ? 28.353 5.114 1.477 1.00 87.19 79 PRO A CA 1
ATOM 660 C C . PRO A 1 79 ? 28.192 3.850 0.640 1.00 87.19 79 PRO A C 1
ATOM 662 O O . PRO A 1 79 ? 27.818 3.897 -0.538 1.00 87.19 79 PRO A O 1
ATOM 665 N N . ASP A 1 80 ? 28.484 2.710 1.248 1.00 88.81 80 ASP A N 1
ATOM 666 C CA . ASP A 1 80 ? 28.148 1.425 0.668 1.00 88.81 80 ASP A CA 1
ATOM 667 C C . ASP A 1 80 ? 26.711 1.006 1.027 1.00 88.81 80 ASP A C 1
ATOM 669 O O . ASP A 1 80 ? 25.948 1.718 1.684 1.00 88.81 80 ASP A O 1
ATOM 673 N N . LYS A 1 81 ? 26.297 -0.170 0.545 1.00 88.75 81 LYS A N 1
ATOM 674 C CA . LYS A 1 81 ? 24.942 -0.676 0.801 1.00 88.75 81 LYS A CA 1
ATOM 675 C C . LYS A 1 81 ? 24.674 -0.962 2.282 1.00 88.75 81 LYS A C 1
ATOM 677 O O . LYS A 1 81 ? 23.517 -0.911 2.684 1.00 88.75 81 LYS A O 1
ATOM 682 N N . SER A 1 82 ? 25.698 -1.305 3.062 1.00 92.94 82 SER A N 1
ATOM 683 C CA . SER A 1 82 ? 25.567 -1.534 4.502 1.00 92.94 82 SER A CA 1
ATOM 684 C C . SER A 1 82 ? 25.306 -0.217 5.218 1.00 92.94 82 SER A C 1
ATOM 686 O O . SER A 1 82 ? 24.363 -0.148 6.001 1.00 92.94 82 SER A O 1
ATOM 688 N N . ASP A 1 83 ? 26.052 0.833 4.868 1.00 93.25 83 ASP A N 1
ATOM 689 C CA . ASP A 1 83 ? 25.874 2.170 5.445 1.00 93.25 83 ASP A CA 1
ATOM 690 C C . ASP A 1 83 ? 24.433 2.668 5.238 1.00 93.25 83 ASP A C 1
ATOM 692 O O . ASP A 1 83 ? 23.754 3.081 6.177 1.00 93.25 83 ASP A O 1
ATOM 696 N N . ILE A 1 84 ? 23.912 2.556 4.009 1.00 94.69 84 ILE A N 1
ATOM 697 C CA . ILE A 1 84 ? 22.530 2.958 3.697 1.00 94.69 84 ILE A CA 1
ATOM 698 C C . ILE A 1 84 ? 21.507 2.098 4.439 1.00 94.69 84 ILE A C 1
ATOM 700 O O . ILE A 1 84 ? 20.499 2.617 4.922 1.00 94.69 84 ILE A O 1
ATOM 704 N N . LYS A 1 85 ? 21.764 0.794 4.569 1.00 96.38 85 LYS A N 1
ATOM 705 C CA . LYS A 1 85 ? 20.881 -0.108 5.308 1.00 96.38 85 LYS A CA 1
ATOM 706 C C . LYS A 1 85 ? 20.791 0.275 6.786 1.00 96.38 85 LYS A C 1
ATOM 708 O O . LYS A 1 85 ? 19.689 0.297 7.323 1.00 96.38 85 LYS A O 1
ATOM 713 N N . GLU A 1 86 ? 21.902 0.625 7.425 1.00 96.94 86 GLU A N 1
ATOM 714 C CA . GLU A 1 86 ? 21.907 1.081 8.821 1.00 96.94 86 GLU A CA 1
ATOM 715 C C . GLU A 1 86 ? 21.099 2.375 9.001 1.00 96.94 86 GLU A C 1
ATOM 717 O O . GLU A 1 86 ? 20.337 2.507 9.960 1.00 96.94 86 GLU A O 1
ATOM 722 N N . LEU A 1 87 ? 21.192 3.317 8.054 1.00 97.00 87 LEU A N 1
ATOM 723 C CA . LEU A 1 87 ? 20.377 4.537 8.080 1.00 97.00 87 LEU A CA 1
ATOM 724 C C . LEU A 1 87 ? 18.880 4.245 7.910 1.00 97.00 87 LEU A C 1
ATOM 726 O O . LEU A 1 87 ? 18.052 4.849 8.594 1.00 97.00 87 LEU A O 1
ATOM 730 N N . LEU A 1 88 ? 18.520 3.299 7.040 1.00 97.25 88 LEU A N 1
ATOM 731 C CA . LEU A 1 88 ? 17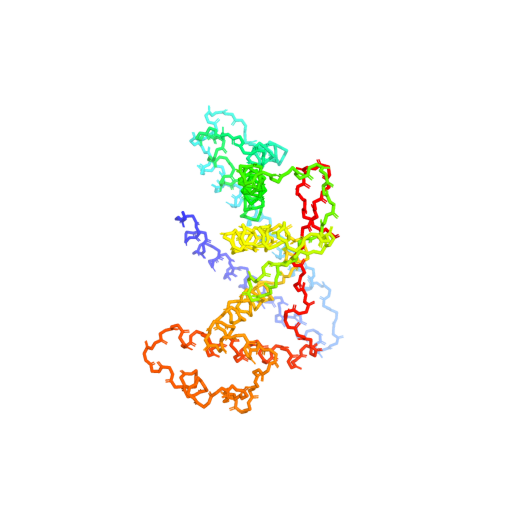.138 2.842 6.878 1.00 97.25 88 LEU A CA 1
ATOM 732 C C . LEU A 1 88 ? 16.621 2.123 8.133 1.00 97.25 88 LEU A C 1
ATOM 734 O O . LEU A 1 88 ? 15.466 2.309 8.505 1.00 97.25 88 LEU A O 1
ATOM 738 N N . GLU A 1 89 ? 17.461 1.346 8.821 1.00 97.56 89 GLU A N 1
ATOM 739 C CA . GLU A 1 89 ? 17.118 0.704 10.096 1.00 97.56 89 GLU A CA 1
ATOM 740 C C . GLU A 1 89 ? 16.880 1.745 11.202 1.00 97.56 89 GLU A C 1
ATOM 742 O O . GLU A 1 89 ? 15.858 1.675 11.887 1.00 97.56 89 GLU A O 1
ATOM 747 N N . LYS A 1 90 ? 17.741 2.767 11.324 1.00 97.06 90 LYS A N 1
ATOM 748 C CA . LYS A 1 90 ? 17.504 3.923 12.212 1.00 97.06 90 LYS A CA 1
ATOM 749 C C . LYS A 1 90 ? 16.175 4.607 11.901 1.00 97.06 90 LYS A C 1
ATOM 751 O O . LYS A 1 90 ? 15.365 4.843 12.798 1.00 97.06 90 LYS A O 1
ATOM 756 N N . MET A 1 91 ? 15.927 4.881 10.620 1.00 96.00 91 MET A N 1
ATOM 757 C CA . MET A 1 91 ? 14.683 5.496 10.168 1.00 96.00 91 MET A CA 1
ATOM 758 C C . MET A 1 91 ? 13.470 4.631 10.533 1.00 96.00 91 MET A C 1
ATOM 760 O O . MET A 1 91 ? 12.493 5.166 11.046 1.00 96.00 91 MET A O 1
ATOM 764 N N . ALA A 1 92 ? 13.548 3.310 10.349 1.00 95.88 92 ALA A N 1
ATOM 765 C CA . ALA A 1 92 ? 12.499 2.353 10.706 1.00 95.88 92 ALA A CA 1
ATOM 766 C C . ALA A 1 92 ? 12.241 2.259 12.220 1.00 95.88 92 ALA A C 1
ATOM 768 O O . ALA A 1 92 ? 11.110 2.003 12.636 1.00 95.88 92 ALA A O 1
ATOM 769 N N . MET A 1 93 ? 13.257 2.510 13.048 1.00 94.94 93 MET A N 1
ATOM 770 C CA . MET A 1 93 ? 13.115 2.654 14.503 1.00 94.94 93 MET A CA 1
ATOM 771 C C . MET A 1 93 ? 12.489 3.998 14.918 1.00 94.94 93 MET A C 1
ATOM 773 O O . MET A 1 93 ? 12.214 4.207 16.099 1.00 94.94 93 MET A O 1
ATOM 777 N N . GLY A 1 94 ? 12.226 4.899 13.965 1.00 93.19 94 GLY A N 1
ATOM 778 C CA . GLY A 1 94 ? 11.698 6.239 14.219 1.00 93.19 94 GLY A CA 1
ATOM 779 C C . GLY A 1 94 ? 12.762 7.235 14.687 1.00 93.19 94 GLY A C 1
ATOM 780 O O . GLY A 1 94 ? 12.417 8.305 15.190 1.00 93.19 94 GLY A O 1
ATOM 781 N N . GLU A 1 95 ? 14.048 6.905 14.540 1.00 95.06 95 GLU A N 1
ATOM 782 C CA . GLU A 1 95 ? 15.134 7.816 14.881 1.00 95.06 95 GLU A CA 1
ATOM 783 C C . GLU A 1 95 ? 15.234 8.956 13.863 1.00 95.06 95 GLU A C 1
ATOM 785 O O . GLU A 1 95 ? 15.032 8.788 12.657 1.00 95.06 95 GLU A O 1
ATOM 790 N N . LYS A 1 96 ? 15.568 10.152 14.354 1.00 92.00 96 LYS A N 1
ATOM 791 C CA . LYS A 1 96 ? 15.734 11.323 13.497 1.00 92.00 96 LYS A CA 1
ATOM 792 C C . LYS A 1 96 ? 17.103 11.278 12.824 1.00 92.00 96 LYS A C 1
ATOM 794 O O . LYS A 1 96 ? 18.113 11.537 13.472 1.00 92.00 96 LYS A O 1
ATOM 799 N N . LEU A 1 97 ? 17.106 11.036 11.518 1.00 93.81 97 LEU A N 1
ATOM 800 C CA . LEU A 1 97 ? 18.291 11.210 10.683 1.00 93.81 97 LEU A CA 1
ATOM 801 C C . LEU A 1 97 ? 18.696 12.690 10.606 1.00 93.81 97 LEU A C 1
ATOM 803 O O . LEU A 1 97 ? 17.849 13.592 10.563 1.00 93.81 97 LEU A O 1
ATOM 807 N N . THR A 1 98 ? 20.000 12.942 10.562 1.00 93.88 98 THR A N 1
ATOM 808 C CA . THR A 1 98 ? 20.575 14.257 10.250 1.00 93.88 98 THR A CA 1
ATOM 809 C C . THR A 1 98 ? 20.249 14.676 8.810 1.00 93.88 98 THR A C 1
ATOM 811 O O . THR A 1 98 ? 19.806 13.871 7.991 1.00 93.88 98 THR A O 1
ATOM 814 N N . GLU A 1 99 ? 20.450 15.952 8.468 1.00 91.56 99 GLU A N 1
ATOM 815 C CA . GLU A 1 99 ? 20.276 16.432 7.084 1.00 91.56 99 GLU A CA 1
ATOM 816 C C . GLU A 1 99 ? 21.202 15.688 6.110 1.00 91.56 99 GLU A C 1
ATOM 818 O O . GLU A 1 99 ? 20.775 15.295 5.026 1.00 91.56 99 GLU A O 1
ATOM 823 N N . GLN A 1 100 ? 22.429 15.401 6.552 1.00 91.31 100 GLN A N 1
ATOM 824 C CA . GLN A 1 100 ? 23.406 14.617 5.805 1.00 91.31 100 GLN A CA 1
ATOM 825 C C . GLN A 1 100 ? 22.922 13.186 5.548 1.00 91.31 100 GLN A C 1
ATOM 827 O O . GLN A 1 100 ? 22.867 12.753 4.400 1.00 91.31 100 GLN A O 1
ATOM 832 N N . GLU A 1 101 ? 22.521 12.466 6.599 1.00 93.06 101 GLU A N 1
ATOM 833 C CA . GLU A 1 101 ? 22.017 11.092 6.483 1.00 93.06 101 GLU A CA 1
ATOM 834 C C . GLU A 1 101 ? 20.761 11.023 5.600 1.00 93.06 101 GLU A C 1
ATOM 836 O O . GLU A 1 101 ? 20.654 10.134 4.758 1.00 93.06 101 GLU A O 1
ATOM 841 N N . ASN A 1 102 ? 19.839 11.986 5.725 1.00 91.94 102 ASN A N 1
ATOM 842 C CA . ASN A 1 102 ? 18.664 12.069 4.851 1.00 91.94 102 ASN A CA 1
ATOM 843 C C . ASN A 1 102 ? 19.052 12.280 3.384 1.00 91.94 102 ASN A C 1
ATOM 845 O O . ASN A 1 102 ? 18.461 11.660 2.501 1.00 91.94 102 ASN A O 1
ATOM 849 N N . GLY A 1 103 ? 20.033 13.145 3.110 1.00 90.25 103 GLY A N 1
ATOM 850 C CA . GLY A 1 103 ? 20.560 13.349 1.763 1.00 90.25 103 GLY A CA 1
ATOM 851 C C . GLY A 1 103 ? 21.106 12.056 1.163 1.00 90.25 103 GLY A C 1
ATOM 852 O O . GLY A 1 103 ? 20.716 11.675 0.061 1.00 90.25 103 GLY A O 1
ATOM 853 N N . LEU A 1 104 ? 21.932 11.329 1.922 1.00 91.94 104 LEU A N 1
ATOM 854 C CA . LEU A 1 104 ? 22.505 10.053 1.485 1.00 91.94 104 LEU A CA 1
ATOM 855 C C . LEU A 1 104 ? 21.428 8.991 1.232 1.00 91.94 104 LEU A C 1
ATOM 857 O O . LEU A 1 104 ? 21.430 8.366 0.172 1.00 91.94 104 LEU A O 1
ATOM 861 N N . VAL A 1 105 ? 20.473 8.819 2.149 1.00 92.50 105 VAL A N 1
ATOM 862 C CA . VAL A 1 105 ? 19.365 7.867 1.966 1.00 92.50 105 VAL A CA 1
ATOM 863 C C . VAL A 1 105 ? 18.545 8.213 0.719 1.00 92.50 105 VAL A C 1
ATOM 865 O O . VAL A 1 105 ? 18.277 7.330 -0.088 1.00 92.50 105 VAL A O 1
ATOM 868 N N . ASN A 1 106 ? 18.204 9.486 0.500 1.00 90.00 106 ASN A N 1
ATOM 869 C CA . ASN A 1 106 ? 17.411 9.911 -0.662 1.00 90.00 106 ASN A CA 1
ATOM 870 C C . ASN A 1 106 ? 18.108 9.690 -2.015 1.00 90.00 106 ASN A C 1
ATOM 872 O O . ASN A 1 106 ? 17.433 9.644 -3.045 1.00 90.00 106 ASN A O 1
ATOM 876 N N . ILE A 1 107 ? 19.440 9.613 -2.028 1.00 88.75 107 ILE A N 1
ATOM 877 C CA . ILE A 1 107 ? 20.235 9.408 -3.244 1.00 88.75 107 ILE A CA 1
ATOM 878 C C . ILE A 1 107 ? 20.476 7.920 -3.493 1.00 88.75 107 ILE A C 1
ATOM 880 O O . ILE A 1 107 ? 20.351 7.462 -4.627 1.00 88.75 107 ILE A O 1
ATOM 884 N N . PHE A 1 108 ? 20.845 7.170 -2.452 1.00 89.31 108 PHE A N 1
ATOM 885 C CA . PHE A 1 108 ? 21.364 5.811 -2.603 1.00 89.31 108 PHE A CA 1
ATOM 886 C C . PHE A 1 108 ? 20.359 4.704 -2.269 1.00 89.31 108 PHE A C 1
ATOM 888 O O . PHE A 1 108 ? 20.537 3.583 -2.750 1.00 89.31 108 PHE A O 1
ATOM 895 N N . ALA A 1 109 ? 19.318 4.976 -1.475 1.00 91.06 109 ALA A N 1
ATOM 896 C CA . ALA A 1 109 ? 18.263 3.998 -1.227 1.00 91.06 109 ALA A CA 1
ATOM 897 C C . ALA A 1 109 ? 17.297 3.929 -2.414 1.00 91.06 109 ALA A C 1
ATOM 899 O O . ALA A 1 109 ? 17.004 4.924 -3.083 1.00 91.06 109 ALA A O 1
ATOM 900 N N . THR A 1 110 ? 16.743 2.746 -2.662 1.00 88.69 110 THR A N 1
ATOM 901 C CA . THR A 1 110 ? 15.598 2.631 -3.566 1.00 88.69 110 THR A CA 1
ATOM 902 C C . THR A 1 110 ? 14.356 3.263 -2.930 1.00 88.69 110 THR A C 1
ATOM 904 O O . THR A 1 110 ? 14.206 3.283 -1.708 1.00 88.69 110 THR A O 1
ATOM 907 N N . ALA A 1 111 ? 13.418 3.733 -3.761 1.00 87.12 111 ALA A N 1
ATOM 908 C CA . ALA A 1 111 ? 12.142 4.269 -3.274 1.00 87.12 111 ALA A CA 1
ATOM 909 C C . ALA A 1 111 ? 11.410 3.267 -2.363 1.00 87.12 111 ALA A C 1
ATOM 911 O O . ALA A 1 111 ? 10.884 3.644 -1.325 1.00 87.12 111 ALA A O 1
ATOM 912 N N . GLN A 1 112 ? 11.462 1.976 -2.704 1.00 86.88 112 GLN A N 1
ATOM 913 C CA . GLN A 1 112 ? 10.815 0.925 -1.926 1.00 86.88 112 GLN A CA 1
ATOM 914 C C . GLN A 1 112 ? 11.484 0.681 -0.569 1.00 86.88 112 GLN A C 1
ATOM 916 O O . GLN A 1 112 ? 10.782 0.488 0.421 1.00 86.88 112 GLN A O 1
ATOM 921 N N . GLU A 1 113 ? 12.817 0.702 -0.493 1.00 92.75 113 GLU A N 1
ATOM 922 C CA . GLU A 1 113 ? 13.534 0.609 0.786 1.00 92.75 113 GLU A CA 1
ATOM 923 C C . GLU A 1 113 ? 13.190 1.791 1.700 1.00 92.75 113 GLU A C 1
ATOM 925 O O . GLU A 1 113 ? 12.894 1.596 2.880 1.00 92.75 113 GLU A O 1
ATOM 930 N N . PHE A 1 114 ? 13.157 3.002 1.139 1.00 92.25 114 PHE A N 1
ATOM 931 C CA . PHE A 1 114 ? 12.775 4.213 1.859 1.00 92.25 114 PHE A CA 1
ATOM 932 C C . PHE A 1 114 ? 11.326 4.163 2.362 1.00 92.25 114 PHE A C 1
ATOM 934 O O . PHE A 1 114 ? 11.073 4.379 3.549 1.00 92.25 114 PHE A O 1
ATOM 941 N N . ASP A 1 115 ? 10.376 3.830 1.483 1.00 91.56 115 ASP A N 1
ATOM 942 C CA . ASP A 1 115 ? 8.956 3.722 1.826 1.00 91.56 115 ASP A CA 1
ATOM 943 C C . ASP A 1 115 ? 8.720 2.627 2.876 1.00 91.56 115 ASP A C 1
ATOM 945 O O . ASP A 1 115 ? 7.951 2.829 3.815 1.00 91.56 115 ASP A O 1
ATOM 949 N N . THR A 1 116 ? 9.446 1.506 2.790 1.00 93.38 116 THR A N 1
ATOM 950 C CA . THR A 1 116 ? 9.400 0.424 3.788 1.00 93.38 116 THR A CA 1
ATOM 951 C C . THR A 1 116 ? 9.902 0.897 5.152 1.00 93.38 116 THR A C 1
ATOM 953 O O . THR A 1 116 ? 9.244 0.654 6.167 1.00 93.38 116 THR A O 1
ATOM 956 N N . ALA A 1 117 ? 11.043 1.593 5.206 1.00 95.56 117 ALA A N 1
ATOM 957 C CA . ALA A 1 117 ? 11.578 2.129 6.458 1.00 95.56 117 ALA A CA 1
ATOM 958 C C . ALA A 1 117 ? 10.605 3.136 7.089 1.00 95.56 117 ALA A C 1
ATOM 960 O O . ALA A 1 117 ? 10.264 3.030 8.269 1.00 95.56 117 ALA A O 1
ATOM 961 N N . LYS A 1 118 ? 10.067 4.055 6.280 1.00 94.81 118 LYS A N 1
ATOM 962 C CA . LYS A 1 118 ? 9.072 5.035 6.721 1.00 94.81 118 LYS A CA 1
ATOM 963 C C . LYS A 1 118 ? 7.799 4.371 7.248 1.00 94.81 118 LYS A C 1
ATOM 965 O O . LYS A 1 118 ? 7.360 4.697 8.349 1.00 94.81 118 LYS A O 1
ATOM 970 N N . ALA A 1 119 ? 7.231 3.426 6.500 1.00 95.00 119 ALA A N 1
ATOM 971 C CA . ALA A 1 119 ? 6.021 2.713 6.897 1.00 95.00 119 ALA A CA 1
ATOM 972 C C . ALA A 1 119 ? 6.242 1.857 8.153 1.00 95.00 119 ALA A C 1
ATOM 974 O O . ALA A 1 119 ? 5.334 1.726 8.969 1.00 95.00 119 ALA A O 1
ATOM 975 N N . THR A 1 120 ? 7.450 1.324 8.360 1.00 94.94 120 THR A N 1
ATOM 976 C CA . THR A 1 120 ? 7.803 0.579 9.580 1.00 94.94 120 THR A CA 1
ATOM 977 C C . THR A 1 120 ? 7.788 1.485 10.813 1.00 94.94 120 THR A C 1
ATOM 979 O O . THR A 1 120 ? 7.185 1.136 11.832 1.00 94.94 120 THR A O 1
ATOM 982 N N . ALA A 1 121 ? 8.383 2.676 10.717 1.00 95.31 121 ALA A N 1
ATOM 983 C CA . ALA A 1 121 ? 8.336 3.659 11.796 1.00 95.31 121 ALA A CA 1
ATOM 984 C C . ALA A 1 121 ? 6.905 4.150 12.052 1.00 95.31 121 ALA A C 1
ATOM 986 O O . ALA A 1 121 ? 6.459 4.256 13.196 1.00 95.31 121 ALA A O 1
ATOM 987 N N . GLU A 1 122 ? 6.160 4.408 10.977 1.00 95.50 122 GLU A N 1
ATOM 988 C CA . GLU A 1 122 ? 4.771 4.846 11.051 1.00 95.50 122 GLU A CA 1
ATOM 989 C C . GLU A 1 122 ? 3.861 3.779 11.669 1.00 95.50 122 GLU A C 1
ATOM 991 O O . GLU A 1 122 ? 2.980 4.122 12.461 1.00 95.50 122 GLU A O 1
ATOM 996 N N . LEU A 1 123 ? 4.104 2.495 11.385 1.00 94.19 123 LEU A N 1
ATOM 997 C CA . LEU A 1 123 ? 3.432 1.377 12.040 1.00 94.19 123 LEU A CA 1
ATOM 998 C C . LEU A 1 123 ? 3.662 1.425 13.546 1.00 94.19 123 LEU A C 1
ATOM 1000 O O . LEU A 1 123 ? 2.694 1.448 14.298 1.00 94.19 123 LEU A O 1
ATOM 1004 N N . SER A 1 124 ? 4.921 1.479 13.986 1.00 91.75 124 SER A N 1
ATOM 1005 C CA . SER A 1 124 ? 5.266 1.507 15.413 1.00 91.75 124 SER A CA 1
ATOM 1006 C C . SER A 1 124 ? 4.552 2.649 16.144 1.00 91.75 124 SER A C 1
ATOM 1008 O O . SER A 1 124 ? 3.860 2.424 17.139 1.00 91.75 124 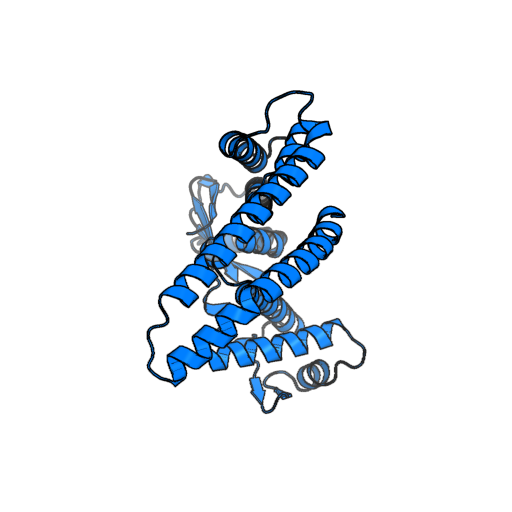SER A O 1
ATOM 1010 N N . THR A 1 125 ? 4.624 3.863 15.594 1.00 94.38 125 THR A N 1
ATOM 1011 C CA . THR A 1 125 ? 3.936 5.040 16.141 1.00 94.38 125 THR A CA 1
ATOM 1012 C C . THR A 1 125 ? 2.420 4.848 16.185 1.00 94.38 125 THR A C 1
ATOM 1014 O O . THR A 1 125 ? 1.798 5.078 17.218 1.00 94.38 125 THR A O 1
ATOM 1017 N N . THR A 1 126 ? 1.821 4.367 15.095 1.00 94.81 126 THR A N 1
ATOM 1018 C CA . THR A 1 126 ? 0.368 4.155 14.999 1.00 94.81 126 THR A CA 1
ATOM 1019 C C . THR A 1 126 ? -0.121 3.113 16.002 1.00 94.81 126 THR A C 1
ATOM 1021 O O . THR A 1 126 ? -1.139 3.314 16.660 1.00 94.81 126 THR A O 1
ATOM 1024 N N . LEU A 1 127 ? 0.611 2.010 16.161 1.00 92.19 127 LEU A N 1
ATOM 1025 C CA . LEU A 1 127 ? 0.266 0.970 17.125 1.00 92.19 127 LEU A CA 1
ATOM 1026 C C . LEU A 1 127 ? 0.386 1.475 18.568 1.00 92.19 127 LEU A C 1
ATOM 1028 O O . LEU A 1 127 ? -0.487 1.175 19.378 1.00 92.19 127 LEU A O 1
ATOM 1032 N N . ASN A 1 128 ? 1.400 2.288 18.878 1.00 91.94 128 ASN A N 1
ATOM 1033 C CA . ASN A 1 128 ? 1.531 2.917 20.194 1.00 91.94 128 ASN A CA 1
ATOM 1034 C C . ASN A 1 128 ? 0.369 3.876 20.491 1.00 91.94 128 ASN A C 1
ATOM 1036 O O . ASN A 1 128 ? -0.170 3.853 21.596 1.00 91.94 128 ASN A O 1
ATOM 1040 N N . GLU A 1 129 ? -0.054 4.684 19.515 1.00 95.25 129 GLU A N 1
ATOM 1041 C CA . GLU A 1 129 ? -1.217 5.569 19.658 1.00 95.25 129 GLU A CA 1
ATOM 1042 C C . GLU A 1 129 ? -2.510 4.780 19.915 1.00 95.25 129 GLU A C 1
ATOM 1044 O O . GLU A 1 129 ? -3.308 5.165 20.773 1.00 95.25 129 GLU A O 1
ATOM 1049 N N . ILE A 1 130 ? -2.713 3.661 19.211 1.00 94.19 130 ILE A N 1
ATOM 1050 C CA . ILE A 1 130 ? -3.859 2.769 19.436 1.00 94.19 130 ILE A CA 1
ATOM 1051 C C . ILE A 1 130 ? -3.821 2.209 20.860 1.00 94.19 130 ILE A C 1
ATOM 1053 O O . ILE A 1 130 ? -4.818 2.316 21.574 1.00 94.19 130 ILE A O 1
ATOM 1057 N N . THR A 1 131 ? -2.681 1.661 21.290 1.00 92.00 131 THR A N 1
ATOM 1058 C CA . THR A 1 131 ? -2.506 1.118 22.644 1.00 92.00 131 THR A CA 1
ATOM 1059 C C . THR A 1 131 ? -2.827 2.167 23.707 1.00 92.00 131 THR A C 1
ATOM 1061 O O . THR A 1 131 ? -3.677 1.922 24.556 1.00 92.00 131 THR A O 1
ATOM 1064 N N . GLN A 1 132 ? -2.255 3.370 23.604 1.00 93.62 132 GLN A N 1
ATOM 1065 C CA . GLN A 1 132 ? -2.508 4.456 24.556 1.00 93.62 132 GLN A CA 1
ATOM 1066 C C . GLN A 1 132 ? -3.985 4.857 24.619 1.00 93.62 132 GLN A C 1
ATOM 1068 O O . GLN A 1 132 ? -4.509 5.149 25.692 1.00 93.62 132 GLN A O 1
ATOM 1073 N N . ARG A 1 133 ? -4.688 4.890 23.481 1.00 95.38 133 ARG A N 1
ATOM 1074 C CA . ARG A 1 133 ? -6.123 5.212 23.465 1.00 95.38 133 ARG A CA 1
ATOM 1075 C C . ARG A 1 133 ? -6.965 4.141 24.145 1.00 95.38 133 ARG A C 1
ATOM 1077 O O . ARG A 1 133 ? -7.907 4.492 24.849 1.00 95.38 133 ARG A O 1
ATOM 1084 N N . LEU A 1 134 ? -6.626 2.870 23.950 1.00 93.25 134 LEU A N 1
ATOM 1085 C CA . LEU A 1 134 ? -7.319 1.757 24.597 1.00 93.25 134 LEU A CA 1
ATOM 1086 C C . LEU A 1 134 ? -7.045 1.740 26.109 1.00 93.25 134 LEU A C 1
ATOM 1088 O O . LEU A 1 134 ? -7.990 1.638 26.889 1.00 93.25 134 LEU A O 1
ATOM 1092 N N . GLU A 1 135 ? -5.800 1.970 26.529 1.00 92.31 135 GLU A N 1
ATOM 1093 C CA . GLU A 1 135 ? -5.426 2.098 27.946 1.00 92.31 135 GLU A CA 1
ATOM 1094 C C . GLU A 1 135 ? -6.137 3.278 28.625 1.00 92.31 135 GLU A C 1
ATOM 1096 O O . GLU A 1 135 ? -6.713 3.122 29.701 1.00 92.31 135 GLU A O 1
ATOM 1101 N N . ASN A 1 136 ? -6.192 4.445 27.972 1.00 94.12 136 ASN A N 1
ATOM 1102 C CA . ASN A 1 136 ? -6.933 5.614 28.466 1.00 94.12 136 ASN A CA 1
ATOM 1103 C C . ASN A 1 136 ? -8.446 5.362 28.568 1.00 94.12 136 ASN A C 1
ATOM 1105 O O . ASN A 1 136 ? -9.133 6.024 29.346 1.00 94.12 136 ASN A O 1
ATOM 1109 N N . ALA A 1 137 ? -8.966 4.412 27.790 1.00 92.62 137 ALA A N 1
ATOM 1110 C CA . ALA A 1 137 ? -10.345 3.951 27.870 1.00 92.62 137 ALA A CA 1
ATOM 1111 C C . ALA A 1 137 ? -10.553 2.848 28.930 1.00 92.62 137 ALA A C 1
ATOM 1113 O O . ALA A 1 137 ? -11.663 2.335 29.063 1.00 92.62 137 ALA A O 1
ATOM 1114 N N . GLY A 1 138 ? -9.513 2.498 29.696 1.00 91.12 138 GLY A N 1
ATOM 1115 C CA . GLY A 1 138 ? -9.551 1.495 30.761 1.00 91.12 138 GLY A CA 1
ATOM 1116 C C . GLY A 1 138 ? -9.351 0.055 30.287 1.00 91.12 138 GLY A C 1
ATOM 1117 O O . GLY A 1 138 ? -9.662 -0.867 31.037 1.00 91.12 138 GLY A O 1
ATOM 1118 N N . ILE A 1 139 ? -8.866 -0.155 29.060 1.00 91.81 139 ILE A N 1
ATOM 1119 C CA . ILE A 1 139 ? -8.629 -1.486 28.489 1.00 91.81 139 ILE A CA 1
ATOM 1120 C C . ILE A 1 139 ? -7.143 -1.830 28.615 1.00 91.81 139 ILE A C 1
ATOM 1122 O O . ILE A 1 139 ? -6.311 -1.276 27.898 1.00 91.81 139 ILE A O 1
ATOM 1126 N N . ASP A 1 140 ? -6.811 -2.786 29.483 1.00 88.88 140 ASP A N 1
ATOM 1127 C CA . ASP A 1 140 ? -5.458 -3.338 29.580 1.00 88.88 140 ASP A CA 1
ATOM 1128 C C . ASP A 1 140 ? -5.248 -4.435 28.525 1.00 88.88 140 ASP A C 1
ATOM 1130 O O . ASP A 1 140 ? -5.672 -5.577 28.692 1.00 88.88 140 ASP A O 1
ATOM 1134 N N . LEU A 1 141 ? -4.561 -4.105 27.425 1.00 86.44 141 LEU A N 1
ATOM 1135 C CA . LEU A 1 141 ? -4.273 -5.050 26.338 1.00 86.44 141 LEU A CA 1
ATOM 1136 C C . LEU A 1 141 ? -3.412 -6.251 26.755 1.00 86.44 141 LEU A C 1
ATOM 1138 O O . LEU A 1 141 ? -3.335 -7.223 25.998 1.00 86.44 141 LEU A O 1
ATOM 1142 N N . SER A 1 142 ? -2.738 -6.210 27.907 1.00 87.56 142 SER A N 1
ATOM 1143 C CA . SER A 1 142 ? -1.966 -7.352 28.404 1.00 87.56 142 SER A CA 1
ATOM 1144 C C . SER A 1 142 ? -2.859 -8.519 28.838 1.00 87.56 142 SER A C 1
ATOM 1146 O O . SER A 1 142 ? -2.431 -9.672 28.750 1.00 87.56 142 SER A O 1
ATOM 1148 N N . GLU A 1 143 ? -4.117 -8.239 29.191 1.00 87.94 143 GLU A N 1
ATOM 1149 C CA . GLU A 1 143 ? -5.122 -9.241 29.558 1.00 87.94 143 GLU A CA 1
ATOM 1150 C C . GLU A 1 143 ? -5.775 -9.909 28.339 1.00 87.94 143 GLU A C 1
ATOM 1152 O O . GLU A 1 143 ? -6.431 -10.944 28.470 1.00 87.94 143 GLU A O 1
ATOM 1157 N N . TYR A 1 144 ? -5.578 -9.353 27.138 1.00 88.38 144 TYR A N 1
ATOM 1158 C CA . TYR A 1 144 ? -6.270 -9.796 25.934 1.00 88.38 144 TYR A CA 1
ATOM 1159 C C . TYR A 1 144 ? -5.353 -10.440 24.897 1.00 88.38 144 TYR A C 1
ATOM 1161 O O . TYR A 1 144 ? -4.131 -10.286 24.836 1.00 88.38 144 TYR A O 1
ATOM 1169 N N . SER A 1 145 ? -5.997 -11.229 24.048 1.00 91.75 145 SER A N 1
ATOM 1170 C CA . SER A 1 145 ? -5.354 -12.035 23.031 1.00 91.75 145 SER A CA 1
ATOM 1171 C C . SER A 1 145 ? -6.308 -12.215 21.861 1.00 91.75 145 SER A C 1
ATOM 1173 O O . SER A 1 145 ? -7.054 -13.188 21.807 1.00 91.75 145 SER A O 1
ATOM 1175 N N . PHE A 1 146 ? -6.280 -11.275 20.923 1.00 91.94 146 PHE A N 1
ATOM 1176 C CA . PHE A 1 146 ? -7.241 -11.213 19.824 1.00 91.94 146 PHE A CA 1
ATOM 1177 C C . PHE A 1 146 ? -6.565 -10.939 18.483 1.00 91.94 146 PHE A C 1
ATOM 1179 O O . PHE A 1 146 ? -5.399 -10.546 18.408 1.00 91.94 146 PHE A O 1
ATOM 1186 N N . ASN A 1 147 ? -7.303 -11.177 17.408 1.00 93.12 147 ASN A N 1
ATOM 1187 C CA . ASN A 1 147 ? -6.917 -10.823 16.054 1.00 93.12 147 ASN A CA 1
ATOM 1188 C C . ASN A 1 147 ? -7.762 -9.643 15.581 1.00 93.12 147 ASN A C 1
ATOM 1190 O O . ASN A 1 147 ? -8.945 -9.544 15.898 1.00 93.12 147 ASN A O 1
ATOM 1194 N N . ILE A 1 148 ? -7.140 -8.773 14.803 1.00 92.88 148 ILE A N 1
ATOM 1195 C CA . ILE A 1 148 ? -7.773 -7.660 14.111 1.00 92.88 148 ILE A CA 1
ATOM 1196 C C . ILE A 1 148 ? -7.763 -8.007 12.629 1.00 92.88 148 ILE A C 1
ATOM 1198 O O . IL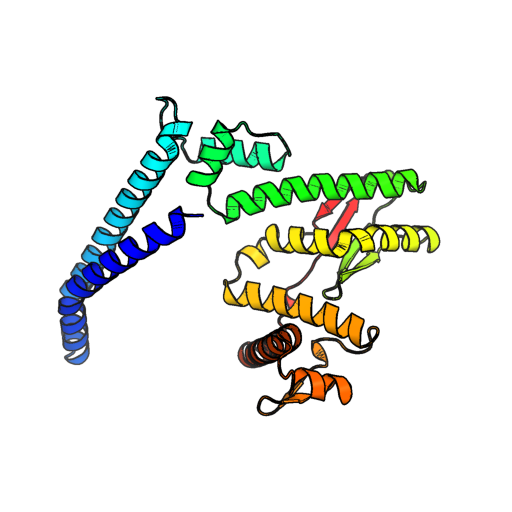E A 1 148 ? -6.724 -8.415 12.108 1.00 92.88 148 ILE A O 1
ATOM 1202 N N . GLN A 1 149 ? -8.887 -7.811 11.955 1.00 93.62 149 GLN A N 1
ATOM 1203 C CA . GLN A 1 149 ? -8.983 -7.882 10.503 1.00 93.62 149 GLN A CA 1
ATOM 1204 C C . GLN A 1 149 ? -9.525 -6.555 9.979 1.00 93.62 149 GLN A C 1
ATOM 1206 O O . GLN A 1 149 ? -10.522 -6.057 10.504 1.00 93.62 149 GLN A O 1
ATOM 1211 N N . ILE A 1 150 ? -8.892 -6.001 8.948 1.00 92.75 150 ILE A N 1
ATOM 1212 C CA . ILE A 1 150 ? -9.395 -4.834 8.219 1.00 92.75 150 ILE A CA 1
ATOM 1213 C C . ILE A 1 150 ? -9.902 -5.322 6.863 1.00 92.75 150 ILE A C 1
ATOM 1215 O O . ILE A 1 150 ? -9.144 -5.877 6.068 1.00 92.75 150 ILE A O 1
ATOM 1219 N N . GLY A 1 151 ? -11.202 -5.166 6.626 1.00 91.31 151 GLY A N 1
ATOM 1220 C CA . GLY A 1 151 ? -11.811 -5.472 5.335 1.00 91.31 151 GLY A CA 1
ATOM 1221 C C . GLY A 1 151 ? -11.407 -4.463 4.259 1.00 91.31 151 GLY A C 1
ATOM 1222 O O . GLY A 1 151 ? -10.983 -3.345 4.558 1.00 91.31 151 GLY A O 1
ATOM 1223 N N . ALA A 1 152 ? -11.575 -4.835 2.987 1.00 91.75 152 ALA A N 1
ATOM 1224 C CA . ALA A 1 152 ? -11.388 -3.915 1.860 1.00 91.75 152 ALA A CA 1
ATOM 1225 C C . ALA A 1 152 ? -12.326 -2.692 1.938 1.00 91.75 152 ALA A C 1
ATOM 1227 O O . ALA A 1 152 ? -11.968 -1.610 1.484 1.00 91.75 152 ALA A O 1
ATOM 1228 N N . ASP A 1 153 ? -13.472 -2.837 2.608 1.00 89.25 153 ASP A N 1
ATOM 1229 C CA . ASP A 1 153 ? -14.413 -1.769 2.965 1.00 89.25 153 ASP A CA 1
ATOM 1230 C C . ASP A 1 153 ? -13.876 -0.786 4.031 1.00 89.25 153 ASP A C 1
ATOM 1232 O O . ASP A 1 153 ? -14.535 0.203 4.361 1.00 89.25 153 ASP A O 1
ATOM 1236 N N . GLY A 1 154 ? -12.685 -1.044 4.581 1.00 87.38 154 GLY A N 1
ATOM 1237 C CA . GLY A 1 154 ? -12.063 -0.281 5.661 1.00 87.38 154 GLY A CA 1
ATOM 1238 C C . GLY A 1 154 ? -12.602 -0.623 7.052 1.00 87.38 154 GLY A C 1
ATOM 1239 O O . GLY A 1 154 ? -12.219 0.015 8.035 1.00 87.38 154 GLY A O 1
ATOM 1240 N N . LYS A 1 155 ? -13.488 -1.614 7.187 1.00 90.19 155 LYS A N 1
ATOM 1241 C CA . LYS A 1 155 ? -14.046 -1.986 8.484 1.00 90.19 155 LYS A CA 1
ATOM 1242 C C . LYS A 1 155 ? -13.046 -2.828 9.271 1.00 90.19 155 LYS A C 1
ATOM 1244 O O . LYS A 1 155 ? -12.659 -3.915 8.849 1.00 90.19 155 LYS A O 1
ATOM 1249 N N . ALA A 1 156 ? -12.682 -2.346 10.457 1.00 92.25 156 ALA A N 1
ATOM 1250 C CA . ALA A 1 156 ? -11.940 -3.128 11.435 1.00 92.25 156 ALA A CA 1
ATOM 1251 C C . ALA A 1 156 ? -12.893 -4.052 12.208 1.00 92.25 156 ALA A C 1
ATOM 1253 O O . ALA A 1 156 ? -13.938 -3.616 12.694 1.00 92.25 156 ALA A O 1
ATOM 1254 N N . THR A 1 157 ? -12.525 -5.322 12.329 1.00 92.81 157 THR A N 1
ATOM 1255 C CA . THR A 1 157 ? -13.245 -6.330 13.114 1.00 92.81 157 THR A CA 1
ATOM 1256 C C . THR A 1 157 ? -12.283 -7.049 14.042 1.00 92.81 157 THR A C 1
ATOM 1258 O O . THR A 1 157 ? -11.105 -7.215 13.717 1.00 92.81 157 THR A O 1
ATOM 1261 N N . VAL A 1 158 ? -12.786 -7.455 15.207 1.00 93.38 158 VAL A N 1
ATOM 1262 C CA . VAL A 1 158 ? -11.983 -8.111 16.240 1.00 93.38 158 VAL A CA 1
ATOM 1263 C C . VAL A 1 158 ? -12.520 -9.504 16.556 1.00 93.38 158 VAL A C 1
ATOM 1265 O O . VAL A 1 158 ? -13.715 -9.699 16.796 1.00 93.38 158 VAL A O 1
ATOM 1268 N N . ASP A 1 159 ? -11.613 -10.475 16.592 1.00 93.38 159 ASP A N 1
ATOM 1269 C CA . ASP A 1 159 ? -11.882 -11.871 16.933 1.00 93.38 159 ASP A CA 1
ATOM 1270 C C . ASP A 1 159 ? -11.040 -12.314 18.140 1.00 93.38 159 ASP A C 1
ATOM 1272 O O . ASP A 1 159 ? -9.825 -12.126 18.142 1.00 93.38 159 ASP A O 1
ATOM 1276 N N . GLY A 1 160 ? -11.671 -12.907 19.158 1.00 90.62 160 GLY A N 1
ATOM 1277 C CA . GLY A 1 160 ? -11.015 -13.306 20.416 1.00 90.62 160 GLY A CA 1
ATOM 1278 C C . GLY A 1 160 ? -11.259 -12.384 21.622 1.00 90.62 160 GLY A C 1
ATOM 1279 O O . GLY A 1 160 ? -10.517 -12.463 22.598 1.00 90.62 160 GLY A O 1
ATOM 1280 N N . ILE A 1 161 ? -12.276 -11.515 21.566 1.00 92.25 161 ILE A N 1
ATOM 1281 C CA . ILE A 1 161 ? -12.803 -10.775 22.726 1.00 92.25 161 ILE A CA 1
ATOM 1282 C C . ILE A 1 161 ? -14.259 -11.199 22.945 1.00 92.25 161 ILE A C 1
ATOM 1284 O O . ILE A 1 161 ? -15.099 -10.956 22.076 1.00 92.25 161 ILE A O 1
ATOM 1288 N N . ASP A 1 162 ? -14.545 -11.806 24.099 1.00 90.69 162 ASP A N 1
ATOM 1289 C CA . ASP A 1 162 ? -15.893 -12.274 24.459 1.00 90.69 162 ASP A CA 1
ATOM 1290 C C . ASP A 1 162 ? -16.786 -11.143 24.991 1.00 90.69 162 ASP A C 1
ATOM 1292 O O . ASP A 1 162 ? -17.999 -11.140 24.768 1.00 90.69 162 ASP A O 1
ATOM 1296 N N . ASP A 1 163 ? -16.198 -10.159 25.679 1.00 92.81 163 ASP A N 1
ATOM 1297 C CA . ASP A 1 163 ? -16.933 -9.001 26.186 1.00 92.81 163 ASP A CA 1
ATOM 1298 C C . ASP A 1 163 ? -17.336 -8.073 25.029 1.00 92.81 163 ASP A C 1
ATOM 1300 O O . ASP A 1 163 ? -16.499 -7.446 24.373 1.00 92.81 163 ASP A O 1
ATOM 1304 N N . GLY A 1 164 ? -18.644 -7.974 24.781 1.00 93.12 164 GLY A N 1
ATOM 1305 C CA . GLY A 1 164 ? -19.194 -7.186 23.680 1.00 93.12 164 GLY A CA 1
ATOM 1306 C C . GLY A 1 164 ? -18.957 -5.677 23.798 1.00 93.12 164 GLY A C 1
ATOM 1307 O O . GLY A 1 164 ? -18.837 -5.007 22.770 1.00 93.12 164 GLY A O 1
ATOM 1308 N N . LEU A 1 165 ? -18.859 -5.132 25.016 1.00 92.69 165 LEU A N 1
ATOM 1309 C CA . LEU A 1 165 ? -18.567 -3.713 25.229 1.00 92.69 165 LEU A CA 1
ATOM 1310 C C . LEU A 1 165 ? -17.103 -3.428 24.907 1.00 92.69 165 LEU A C 1
ATOM 1312 O O . LEU A 1 165 ? -16.820 -2.521 24.122 1.00 92.69 165 LEU A O 1
ATOM 1316 N N . ILE A 1 166 ? -16.190 -4.249 25.433 1.00 92.31 166 ILE A N 1
ATOM 1317 C CA . ILE A 1 166 ? -14.755 -4.131 25.145 1.00 92.31 166 ILE A CA 1
ATOM 1318 C C . ILE A 1 166 ? -14.503 -4.317 23.650 1.00 92.31 166 ILE A C 1
ATOM 1320 O O . ILE A 1 166 ? -13.834 -3.490 23.032 1.00 92.31 166 ILE A O 1
ATOM 1324 N N . LYS A 1 167 ? -15.108 -5.339 23.033 1.00 94.50 167 LYS A N 1
ATOM 1325 C CA . LYS A 1 167 ? -15.013 -5.570 21.588 1.00 94.50 167 LYS A CA 1
ATOM 1326 C C . LYS A 1 167 ? -15.444 -4.337 20.792 1.00 94.50 167 LYS A C 1
ATOM 1328 O O . LYS A 1 167 ? -14.705 -3.889 19.918 1.00 94.50 167 LYS A O 1
ATOM 1333 N N . SER A 1 168 ? -16.599 -3.758 21.122 1.00 94.00 168 SER A N 1
ATOM 1334 C CA . SER A 1 168 ? -17.107 -2.564 20.439 1.00 94.00 168 SER A CA 1
ATOM 1335 C C . SER A 1 168 ? -16.194 -1.350 20.625 1.00 94.00 168 SER A C 1
ATOM 1337 O O . SER A 1 168 ? -16.041 -0.560 19.692 1.00 94.00 168 SER A O 1
ATOM 1339 N N . MET A 1 169 ? -15.595 -1.173 21.806 1.00 93.25 169 MET A N 1
ATOM 1340 C CA . MET A 1 169 ? -14.647 -0.086 22.064 1.00 93.25 169 MET A CA 1
ATOM 1341 C C . MET A 1 169 ? -13.380 -0.251 21.223 1.00 93.25 169 MET A C 1
ATOM 1343 O O . MET A 1 169 ? -12.984 0.693 20.542 1.00 93.25 169 MET A O 1
ATOM 1347 N N . VAL A 1 170 ? -12.805 -1.458 21.188 1.00 93.44 170 VAL A N 1
ATOM 1348 C CA . VAL A 1 170 ? -11.614 -1.757 20.380 1.00 93.44 170 VAL A CA 1
ATOM 1349 C C . VAL A 1 170 ? -11.892 -1.540 18.891 1.00 93.44 170 VAL A C 1
ATOM 1351 O O . VAL A 1 170 ? -11.132 -0.838 18.226 1.00 93.44 170 VAL A O 1
ATOM 1354 N N . GLU A 1 171 ? -12.997 -2.074 18.359 1.00 94.94 171 GLU A N 1
ATOM 1355 C CA . GLU A 1 171 ? -13.385 -1.875 16.954 1.00 94.94 171 GLU A CA 1
ATOM 1356 C C . GLU A 1 171 ? -13.604 -0.390 16.619 1.00 94.94 171 GLU A C 1
ATOM 1358 O O . GLU A 1 171 ? -13.185 0.075 15.557 1.00 94.94 171 GLU A O 1
ATOM 1363 N N . THR A 1 172 ? -14.201 0.381 17.537 1.00 94.38 172 THR A N 1
ATOM 1364 C CA . THR A 1 172 ? -14.415 1.827 17.360 1.00 94.38 172 THR A CA 1
ATOM 1365 C C . THR A 1 172 ? -13.095 2.589 17.319 1.00 94.38 172 THR A C 1
ATOM 1367 O O . THR A 1 172 ? -12.906 3.410 16.424 1.00 94.38 172 THR A O 1
ATOM 1370 N N . THR A 1 173 ? -12.161 2.295 18.227 1.00 94.56 173 THR A N 1
ATOM 1371 C CA . THR A 1 173 ? -10.827 2.908 18.206 1.00 94.56 173 THR A CA 1
ATOM 1372 C C . THR A 1 173 ? -10.087 2.553 16.920 1.00 94.56 173 THR A C 1
ATOM 1374 O O . THR A 1 173 ? -9.576 3.446 16.252 1.00 94.56 173 THR A O 1
ATOM 1377 N N . LEU A 1 174 ? -10.071 1.276 16.521 1.00 93.25 174 LEU A N 1
ATOM 1378 C CA . LEU A 1 174 ? -9.377 0.820 15.311 1.00 93.25 174 LEU A CA 1
ATOM 1379 C C . LEU A 1 174 ? -9.942 1.432 14.029 1.00 93.25 174 LEU A C 1
ATOM 1381 O O . LEU A 1 174 ? -9.186 1.688 13.094 1.00 93.25 174 LEU A O 1
ATOM 1385 N N . LYS A 1 175 ? -11.249 1.704 13.982 1.00 92.88 175 LYS A N 1
ATOM 1386 C CA . LYS A 1 175 ? -11.890 2.357 12.836 1.00 92.88 175 LYS A CA 1
ATOM 1387 C C . LYS A 1 175 ? -11.220 3.686 12.481 1.00 92.88 175 LYS A C 1
ATOM 1389 O O . LYS A 1 175 ? -11.042 3.959 11.297 1.00 92.88 175 LYS A O 1
ATOM 1394 N N . GLU A 1 176 ? -10.807 4.473 13.473 1.00 94.00 176 GLU A N 1
ATOM 1395 C CA . GLU A 1 176 ? -10.139 5.767 13.258 1.00 94.00 176 GLU A CA 1
ATOM 1396 C C . GLU A 1 176 ? -8.740 5.636 12.640 1.00 94.00 176 GLU A C 1
ATOM 1398 O O . GLU A 1 176 ? -8.251 6.576 12.019 1.00 94.00 176 GLU A O 1
ATOM 1403 N N . PHE A 1 177 ? -8.112 4.464 12.767 1.00 93.94 177 PHE A N 1
ATOM 1404 C CA . PHE A 1 177 ? -6.788 4.171 12.216 1.00 93.94 177 PHE A CA 1
ATOM 1405 C C . PHE A 1 177 ? -6.833 3.253 10.992 1.00 93.94 177 PHE A C 1
ATOM 1407 O O . PHE A 1 177 ? -5.792 2.998 10.393 1.00 93.94 177 PHE A O 1
ATOM 1414 N N . SER A 1 178 ? -8.011 2.750 10.616 1.00 92.38 178 SER A N 1
ATOM 1415 C CA . SER A 1 178 ? -8.177 1.706 9.599 1.00 92.38 178 SER A CA 1
ATOM 1416 C C . SER A 1 178 ? -7.541 2.061 8.254 1.00 92.38 178 SER A C 1
ATOM 1418 O O . SER A 1 178 ? -6.777 1.266 7.717 1.00 92.38 178 SER A O 1
ATOM 1420 N N . GLU A 1 179 ? -7.788 3.269 7.743 1.00 90.75 179 GLU A N 1
ATOM 1421 C CA . GLU A 1 179 ? -7.206 3.751 6.485 1.00 90.75 179 GLU A CA 1
ATOM 1422 C C . GLU A 1 179 ? -5.677 3.811 6.557 1.00 90.75 179 GLU A C 1
ATOM 1424 O O . GLU A 1 179 ? -4.994 3.302 5.672 1.00 90.75 179 GLU A O 1
ATOM 1429 N N . LYS A 1 180 ? -5.142 4.349 7.656 1.00 92.94 180 LYS A N 1
ATOM 1430 C CA . LYS A 1 180 ? -3.699 4.463 7.879 1.00 92.94 180 LYS A CA 1
ATOM 1431 C C . LYS A 1 180 ? -3.031 3.090 7.993 1.00 92.94 180 LYS A C 1
ATOM 1433 O O . LYS A 1 180 ? -2.010 2.841 7.362 1.00 92.94 180 LYS A O 1
ATOM 1438 N N . LEU A 1 181 ? -3.621 2.178 8.768 1.00 92.69 181 LEU A N 1
ATOM 1439 C CA . LEU A 1 181 ? -3.143 0.800 8.913 1.00 92.69 181 LEU A CA 1
ATOM 1440 C C . LEU A 1 181 ? -3.185 0.042 7.583 1.00 92.69 181 LEU A C 1
ATOM 1442 O O . LEU A 1 181 ? -2.284 -0.749 7.313 1.00 92.69 181 LEU A O 1
ATOM 1446 N N . MET A 1 182 ? -4.195 0.304 6.751 1.00 91.69 182 MET A N 1
ATOM 1447 C CA . MET A 1 182 ? -4.296 -0.251 5.406 1.00 91.69 182 MET A CA 1
ATOM 1448 C C . MET A 1 182 ? -3.131 0.211 4.522 1.00 91.69 182 MET A C 1
ATOM 1450 O O . MET A 1 182 ? -2.449 -0.625 3.940 1.00 91.69 182 MET A O 1
ATOM 1454 N N . ASP A 1 183 ? -2.860 1.518 4.446 1.00 90.62 183 ASP A N 1
ATOM 1455 C CA . ASP A 1 183 ? -1.762 2.057 3.627 1.00 90.62 183 ASP A CA 1
ATOM 1456 C C . ASP A 1 183 ? -0.385 1.556 4.093 1.00 90.62 183 ASP A C 1
ATOM 1458 O O . ASP A 1 183 ? 0.468 1.198 3.274 1.00 90.62 183 ASP A O 1
ATOM 1462 N N . ILE A 1 184 ? -0.187 1.454 5.410 1.00 92.75 184 ILE A N 1
ATOM 1463 C CA . ILE A 1 184 ? 1.012 0.845 5.993 1.00 92.75 184 ILE A CA 1
ATOM 1464 C C . ILE A 1 184 ? 1.121 -0.621 5.560 1.00 92.75 184 ILE A C 1
ATOM 1466 O O . ILE A 1 184 ? 2.189 -1.052 5.131 1.00 92.75 184 ILE A O 1
ATOM 1470 N N . TYR A 1 185 ? 0.026 -1.384 5.626 1.00 90.50 185 TYR A N 1
ATOM 1471 C CA . TYR A 1 185 ? 0.009 -2.787 5.214 1.00 90.50 185 TYR A CA 1
ATOM 1472 C C . TYR A 1 185 ? 0.368 -2.948 3.732 1.00 90.50 185 TYR A C 1
ATOM 1474 O O . TYR A 1 185 ? 1.266 -3.718 3.412 1.00 90.50 185 TYR A O 1
ATOM 1482 N N . PHE A 1 186 ? -0.250 -2.168 2.838 1.00 89.44 186 PHE A N 1
ATOM 1483 C CA . PHE A 1 186 ? 0.080 -2.147 1.404 1.00 89.44 186 PHE A CA 1
ATOM 1484 C C . PHE A 1 186 ? 1.562 -1.880 1.132 1.00 89.44 186 PHE A C 1
ATOM 1486 O O . PHE A 1 186 ? 2.109 -2.367 0.145 1.00 89.44 186 PHE A O 1
ATOM 1493 N N . THR A 1 187 ? 2.200 -1.092 1.997 1.00 91.06 187 THR A N 1
ATOM 1494 C CA . THR A 1 187 ? 3.615 -0.750 1.865 1.00 91.06 187 THR A CA 1
ATOM 1495 C C . THR A 1 187 ? 4.524 -1.846 2.408 1.00 91.06 187 THR A C 1
ATOM 1497 O O . THR A 1 187 ? 5.592 -2.051 1.850 1.00 91.06 187 THR A O 1
ATOM 1500 N N . LEU A 1 188 ? 4.141 -2.547 3.479 1.00 91.06 188 LEU A N 1
ATOM 1501 C CA . LEU A 1 188 ? 5.006 -3.505 4.184 1.00 91.06 188 LEU A CA 1
ATOM 1502 C C . LEU A 1 188 ? 4.793 -4.970 3.784 1.00 91.06 188 LEU A C 1
ATOM 1504 O O . LEU A 1 188 ? 5.673 -5.797 4.026 1.00 91.06 188 LEU A O 1
ATOM 1508 N N . ASP A 1 189 ? 3.635 -5.313 3.225 1.00 89.12 189 ASP A N 1
ATOM 1509 C CA . ASP A 1 189 ? 3.309 -6.686 2.859 1.00 89.12 189 ASP A CA 1
ATOM 1510 C C . ASP A 1 189 ? 4.166 -7.169 1.681 1.00 89.12 189 ASP A C 1
ATOM 1512 O O . ASP A 1 189 ? 4.181 -6.575 0.602 1.00 89.12 189 ASP A O 1
ATOM 1516 N N . THR A 1 190 ? 4.902 -8.261 1.889 1.00 87.69 190 THR A N 1
ATOM 1517 C CA . THR A 1 190 ? 5.855 -8.769 0.896 1.00 87.69 190 THR A CA 1
ATOM 1518 C C . THR A 1 190 ? 5.178 -9.330 -0.345 1.00 87.69 190 THR A C 1
ATOM 1520 O O . THR A 1 190 ? 5.756 -9.259 -1.428 1.00 87.69 190 THR A O 1
ATOM 1523 N N . ASP A 1 191 ? 3.971 -9.878 -0.215 1.00 88.00 191 ASP A N 1
ATOM 1524 C CA . ASP A 1 191 ? 3.252 -10.451 -1.348 1.00 88.00 191 ASP A CA 1
ATOM 1525 C C . ASP A 1 191 ? 2.743 -9.323 -2.250 1.00 88.00 191 ASP A C 1
ATOM 1527 O O . ASP A 1 191 ? 2.972 -9.360 -3.459 1.00 88.00 191 ASP A O 1
ATOM 1531 N N . ILE A 1 192 ? 2.196 -8.254 -1.659 1.00 88.94 192 ILE A N 1
ATOM 1532 C CA . ILE A 1 192 ? 1.843 -7.014 -2.365 1.00 88.94 192 ILE A CA 1
ATOM 1533 C C . ILE A 1 192 ? 3.081 -6.366 -2.992 1.00 88.94 192 ILE A C 1
ATOM 1535 O O . ILE A 1 192 ? 3.039 -5.936 -4.144 1.00 88.94 192 ILE A O 1
ATOM 1539 N N . GLN A 1 193 ? 4.209 -6.309 -2.285 1.00 86.69 193 GLN A N 1
ATOM 1540 C CA . GLN A 1 193 ? 5.449 -5.754 -2.832 1.00 86.69 193 GLN A CA 1
ATOM 1541 C C . GLN A 1 193 ? 5.949 -6.511 -4.075 1.00 86.69 193 GLN A C 1
ATOM 1543 O O . GLN A 1 193 ? 6.502 -5.886 -4.983 1.00 86.69 193 GLN A O 1
ATOM 1548 N N . ASN A 1 194 ? 5.728 -7.826 -4.136 1.00 89.56 194 ASN A N 1
ATOM 1549 C CA . ASN A 1 194 ? 6.130 -8.679 -5.255 1.00 89.56 194 ASN A CA 1
ATOM 1550 C C . ASN A 1 194 ? 5.171 -8.621 -6.457 1.00 89.56 194 ASN A C 1
ATOM 1552 O O . ASN A 1 194 ? 5.526 -9.104 -7.535 1.00 89.56 194 ASN A O 1
ATOM 1556 N N . MET A 1 195 ? 3.985 -8.027 -6.300 1.00 90.00 195 MET A N 1
ATOM 1557 C CA . MET A 1 195 ? 3.054 -7.791 -7.403 1.00 90.00 195 MET A CA 1
ATOM 1558 C C . MET A 1 195 ? 3.645 -6.828 -8.440 1.00 90.00 195 MET A C 1
ATOM 1560 O O . MET A 1 195 ? 4.410 -5.908 -8.124 1.00 90.00 195 MET A O 1
ATOM 1564 N N . SER A 1 196 ? 3.233 -6.989 -9.696 1.00 90.81 196 SER A N 1
ATOM 1565 C CA . SER A 1 196 ? 3.526 -6.014 -10.745 1.00 90.81 196 SER A CA 1
ATOM 1566 C C . SER A 1 196 ? 2.896 -4.650 -10.436 1.00 90.81 196 SER A C 1
ATOM 1568 O O . SER A 1 196 ? 1.910 -4.542 -9.706 1.00 90.81 196 SER A O 1
ATOM 1570 N N . GLU A 1 197 ? 3.418 -3.580 -11.044 1.00 88.31 197 GLU A N 1
ATOM 1571 C CA . GLU A 1 197 ? 2.836 -2.234 -10.905 1.00 88.31 197 GLU A CA 1
ATOM 1572 C C . GLU A 1 197 ? 1.343 -2.203 -11.256 1.00 88.31 197 GLU A C 1
ATOM 1574 O O . GLU A 1 197 ? 0.562 -1.537 -10.577 1.00 88.31 197 GLU A O 1
ATOM 1579 N N . LYS A 1 198 ? 0.939 -2.970 -12.279 1.00 91.19 198 LYS A N 1
ATOM 1580 C CA . LYS A 1 198 ? -0.462 -3.099 -12.685 1.00 91.19 198 LYS A CA 1
ATOM 1581 C C . LYS A 1 198 ? -1.297 -3.792 -11.609 1.00 91.19 198 LYS A C 1
ATOM 1583 O O . LYS A 1 198 ? -2.371 -3.303 -11.288 1.00 91.19 198 LYS A O 1
ATOM 1588 N N . GLU A 1 199 ? -0.829 -4.904 -11.053 1.00 92.94 199 GLU A N 1
ATOM 1589 C CA . GLU A 1 199 ? -1.548 -5.634 -9.998 1.00 92.94 199 GLU A CA 1
ATOM 1590 C C . GLU A 1 199 ? -1.703 -4.788 -8.731 1.00 92.94 199 GLU A C 1
ATOM 1592 O O . GLU A 1 199 ? -2.815 -4.664 -8.223 1.00 92.94 199 GLU A O 1
ATOM 1597 N N . ARG A 1 200 ? -0.637 -4.107 -8.284 1.00 91.56 200 ARG A N 1
ATOM 1598 C CA . ARG A 1 200 ? -0.710 -3.190 -7.131 1.00 91.56 200 ARG A CA 1
ATOM 1599 C C . ARG A 1 200 ? -1.701 -2.053 -7.359 1.00 91.56 200 ARG A C 1
ATOM 1601 O O . ARG A 1 200 ? -2.470 -1.721 -6.459 1.00 91.56 200 ARG A O 1
ATOM 1608 N N . TYR A 1 201 ? -1.694 -1.469 -8.561 1.00 92.81 201 TYR A N 1
ATOM 1609 C CA . TYR A 1 201 ? -2.668 -0.450 -8.949 1.00 92.81 201 TYR A CA 1
ATOM 1610 C C . TYR A 1 201 ? -4.099 -0.986 -8.852 1.00 92.81 201 TYR A C 1
ATOM 1612 O O . TYR A 1 201 ? -4.939 -0.364 -8.206 1.00 92.81 201 TYR A O 1
ATOM 1620 N N . LEU A 1 202 ? -4.365 -2.153 -9.449 1.00 95.56 202 LEU A N 1
ATOM 1621 C CA . LEU A 1 202 ? -5.697 -2.756 -9.444 1.00 95.56 202 LEU A CA 1
ATOM 1622 C C . LEU A 1 202 ? -6.163 -3.093 -8.032 1.00 95.56 202 LEU A C 1
ATOM 1624 O O . LEU A 1 202 ? -7.323 -2.852 -7.716 1.00 95.56 202 LEU A O 1
ATOM 1628 N N . LEU A 1 203 ? -5.273 -3.602 -7.179 1.00 94.81 203 LEU A N 1
ATOM 1629 C CA . LEU A 1 203 ? -5.593 -3.908 -5.791 1.00 94.81 203 LEU A CA 1
ATOM 1630 C C . LEU A 1 203 ? -5.979 -2.648 -5.007 1.00 94.81 203 LEU A C 1
ATOM 1632 O O . LEU A 1 203 ? -6.992 -2.651 -4.307 1.00 94.81 203 LEU A O 1
ATOM 1636 N N . LYS A 1 204 ? -5.222 -1.553 -5.158 1.00 93.00 204 LYS A N 1
ATOM 1637 C CA . LYS A 1 204 ? -5.540 -0.278 -4.499 1.00 93.00 204 LYS A CA 1
ATOM 1638 C C . LYS A 1 204 ? -6.843 0.329 -5.030 1.00 93.00 204 LYS A C 1
ATOM 1640 O O . LYS A 1 204 ? -7.701 0.701 -4.235 1.00 93.00 204 LYS A O 1
ATOM 1645 N N . ALA A 1 205 ? -7.038 0.332 -6.348 1.00 95.31 205 ALA A N 1
ATOM 1646 C CA . ALA A 1 205 ? -8.276 0.795 -6.971 1.00 95.31 205 ALA A CA 1
ATOM 1647 C C . ALA A 1 205 ? -9.494 -0.036 -6.527 1.00 95.31 205 ALA A C 1
ATOM 1649 O O . ALA A 1 205 ? -10.551 0.519 -6.234 1.00 95.31 205 ALA A O 1
ATOM 1650 N N . ALA A 1 206 ? -9.345 -1.359 -6.409 1.00 96.25 206 ALA A N 1
ATOM 1651 C CA . ALA A 1 206 ? -10.396 -2.244 -5.919 1.00 96.25 206 ALA A CA 1
ATOM 1652 C C . ALA A 1 206 ? -10.771 -1.943 -4.460 1.00 96.25 206 ALA A C 1
ATOM 1654 O O . ALA A 1 206 ? -11.955 -1.898 -4.138 1.00 96.25 206 ALA A O 1
ATOM 1655 N N . VAL A 1 207 ? -9.788 -1.682 -3.591 1.00 94.94 207 VAL A N 1
ATOM 1656 C CA . VAL A 1 207 ? -10.031 -1.259 -2.200 1.00 94.94 207 VAL A CA 1
ATOM 1657 C C . VAL A 1 207 ? -10.768 0.080 -2.143 1.00 94.94 207 VAL A C 1
ATOM 1659 O O . VAL A 1 207 ? -11.738 0.218 -1.399 1.00 94.94 207 VAL A O 1
ATOM 1662 N N . ASP A 1 208 ? -10.346 1.068 -2.931 1.00 93.94 208 ASP A N 1
ATOM 1663 C CA . ASP A 1 208 ? -10.991 2.384 -2.942 1.00 93.94 208 ASP A CA 1
ATOM 1664 C C . ASP A 1 208 ? -12.436 2.306 -3.463 1.00 93.94 208 ASP A C 1
ATOM 1666 O O . ASP A 1 208 ? -13.341 2.938 -2.906 1.00 93.94 208 ASP A O 1
ATOM 1670 N N . LEU A 1 209 ? -12.679 1.467 -4.475 1.00 95.31 209 LEU A N 1
ATOM 1671 C CA . LEU A 1 209 ? -14.020 1.164 -4.971 1.00 95.31 209 LEU A CA 1
ATOM 1672 C C . LEU A 1 209 ? -14.874 0.434 -3.934 1.00 95.31 209 LEU A C 1
ATOM 1674 O O . LEU A 1 209 ? -16.034 0.801 -3.765 1.00 95.31 209 LEU A O 1
ATOM 1678 N N . GLU A 1 210 ? -14.326 -0.548 -3.217 1.00 95.38 210 GLU A N 1
ATOM 1679 C CA . GLU A 1 210 ? -15.046 -1.263 -2.158 1.00 95.38 210 GLU A CA 1
ATOM 1680 C C . GLU A 1 210 ? -15.514 -0.290 -1.067 1.00 95.38 210 GLU A C 1
ATOM 1682 O O . GLU A 1 210 ? -16.696 -0.260 -0.716 1.00 95.38 210 GLU A O 1
ATOM 1687 N N . LYS A 1 211 ? -14.625 0.596 -0.596 1.00 93.19 211 LYS A N 1
ATOM 1688 C CA . LYS A 1 211 ? -14.969 1.661 0.365 1.00 93.19 211 LYS A CA 1
ATOM 1689 C C . LYS A 1 211 ? -16.062 2.579 -0.171 1.00 93.19 211 LYS A C 1
ATOM 1691 O O . LYS A 1 211 ? -17.007 2.922 0.550 1.00 93.19 211 LYS A O 1
ATOM 1696 N N . PHE A 1 212 ? -15.938 3.001 -1.430 1.00 94.19 212 PHE A N 1
ATOM 1697 C CA . PHE A 1 212 ? -16.928 3.849 -2.082 1.00 94.19 212 PHE A CA 1
ATOM 1698 C C . PHE A 1 212 ? -18.296 3.164 -2.149 1.00 94.19 212 PHE A C 1
ATOM 1700 O O . PHE A 1 212 ? -19.282 3.758 -1.710 1.00 94.19 212 PHE A O 1
ATOM 1707 N N . LEU A 1 213 ? -18.362 1.929 -2.649 1.00 94.50 213 LEU A N 1
ATOM 1708 C CA . LEU A 1 213 ? -19.597 1.158 -2.792 1.00 94.50 213 LEU A CA 1
ATOM 1709 C C . LEU A 1 213 ? -20.237 0.899 -1.432 1.00 94.50 213 LEU A C 1
ATOM 1711 O O . LEU A 1 213 ? -21.428 1.168 -1.253 1.00 94.50 213 LEU A O 1
ATOM 1715 N N . HIS A 1 214 ? -19.441 0.491 -0.445 1.00 92.88 214 HIS A N 1
ATOM 1716 C CA . HIS A 1 214 ? -19.906 0.300 0.919 1.00 92.88 214 HIS A CA 1
ATOM 1717 C C . HIS A 1 214 ? -20.529 1.592 1.474 1.00 92.88 214 HIS A C 1
ATOM 1719 O O . HIS A 1 214 ? -21.643 1.577 2.002 1.00 92.88 214 HIS A O 1
ATOM 1725 N N . LYS A 1 215 ? -19.877 2.748 1.298 1.00 92.31 215 LYS A N 1
ATOM 1726 C CA . LYS A 1 215 ? -20.403 4.043 1.764 1.00 92.31 215 LYS A CA 1
ATOM 1727 C C . LYS A 1 215 ? -21.643 4.498 0.990 1.00 92.31 215 LYS A C 1
ATOM 1729 O O . LYS A 1 215 ? -22.611 4.942 1.603 1.00 92.31 215 LYS A O 1
ATOM 1734 N N . ALA A 1 216 ? -21.627 4.393 -0.337 1.00 92.50 216 ALA A N 1
ATOM 1735 C CA . ALA A 1 216 ? -22.706 4.846 -1.213 1.00 92.50 216 ALA A CA 1
ATOM 1736 C C . ALA A 1 216 ? -23.978 4.002 -1.059 1.00 92.50 216 ALA A C 1
ATOM 1738 O O . ALA A 1 216 ? -25.086 4.507 -1.233 1.00 92.50 216 ALA A O 1
ATOM 1739 N N . THR A 1 217 ? -23.826 2.724 -0.712 1.00 92.69 217 THR A N 1
ATOM 1740 C CA . THR A 1 217 ? -24.940 1.773 -0.615 1.00 92.69 217 THR A CA 1
ATOM 1741 C C . THR A 1 217 ? -25.295 1.386 0.817 1.00 92.69 217 THR A C 1
ATOM 1743 O O . THR A 1 217 ? -26.219 0.598 1.025 1.00 92.69 217 THR A O 1
ATOM 1746 N N . ASN A 1 218 ? -24.605 1.962 1.807 1.00 91.44 218 ASN A N 1
ATOM 1747 C CA . ASN A 1 218 ? -24.721 1.601 3.219 1.00 91.44 218 ASN A CA 1
ATOM 1748 C C . ASN A 1 218 ? -24.487 0.093 3.450 1.00 91.44 218 ASN A C 1
ATOM 1750 O O . ASN A 1 218 ? -25.291 -0.580 4.096 1.00 91.44 218 ASN A O 1
ATOM 1754 N N . GLY A 1 219 ? -23.413 -0.426 2.847 1.00 90.75 219 GLY A N 1
ATOM 1755 C CA . GLY A 1 219 ? -22.936 -1.806 2.963 1.00 90.75 219 GLY A CA 1
ATOM 1756 C C . GLY A 1 219 ? -23.764 -2.851 2.218 1.00 90.75 219 GLY A C 1
ATOM 1757 O O . GLY A 1 219 ? -23.622 -4.038 2.487 1.00 90.75 219 GLY A O 1
ATOM 1758 N N . LYS A 1 220 ? -24.662 -2.438 1.317 1.00 91.75 220 LYS A N 1
ATOM 1759 C CA . LYS A 1 220 ? -25.537 -3.366 0.580 1.00 91.75 220 LYS A CA 1
ATOM 1760 C C . LYS A 1 220 ? -24.897 -3.959 -0.668 1.00 91.75 220 LYS A C 1
ATOM 1762 O O . LYS A 1 220 ? -25.410 -4.951 -1.170 1.00 91.75 220 LYS A O 1
ATOM 1767 N N . VAL A 1 221 ? -23.864 -3.309 -1.192 1.00 92.56 221 VAL A N 1
ATOM 1768 C CA . VAL A 1 221 ? -23.198 -3.681 -2.439 1.00 92.56 221 VAL A CA 1
ATOM 1769 C C . VAL A 1 221 ? -21.697 -3.655 -2.211 1.00 92.56 221 VAL A C 1
ATOM 1771 O O . VAL A 1 221 ? -21.168 -2.662 -1.707 1.00 92.56 221 VAL A O 1
ATOM 1774 N N . SER A 1 222 ? -21.052 -4.743 -2.610 1.00 93.00 222 SER A N 1
ATOM 1775 C CA . SER A 1 222 ? -19.604 -4.905 -2.706 1.00 93.00 222 SER A CA 1
ATOM 1776 C C . SER A 1 222 ? -19.149 -4.806 -4.161 1.00 93.00 222 SER A C 1
ATOM 1778 O O . SER A 1 222 ? -19.955 -4.892 -5.094 1.00 93.00 222 SER A O 1
ATOM 1780 N N . LEU A 1 223 ? -17.845 -4.682 -4.391 1.00 94.19 223 LEU A N 1
ATOM 1781 C CA . LEU A 1 223 ? -17.263 -4.746 -5.730 1.00 94.19 223 LEU A CA 1
ATOM 1782 C C . LEU A 1 223 ? -17.547 -6.090 -6.411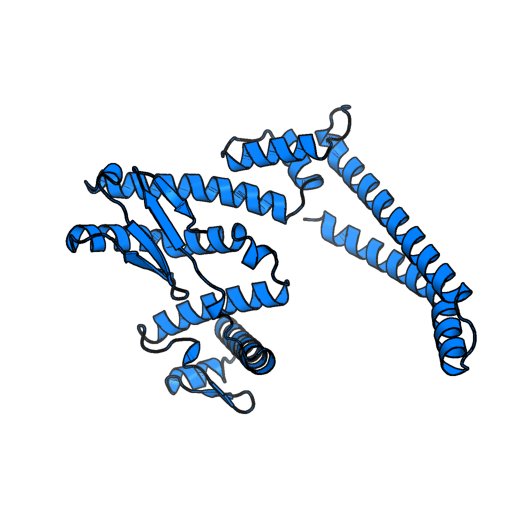 1.00 94.19 223 LEU A C 1
ATOM 1784 O O . LEU A 1 223 ? -17.581 -6.166 -7.642 1.00 94.19 223 LEU A O 1
ATOM 1788 N N . ASP A 1 224 ? -17.776 -7.151 -5.639 1.00 91.81 224 ASP A N 1
ATOM 1789 C CA . ASP A 1 224 ? -18.073 -8.472 -6.178 1.00 91.81 224 ASP A CA 1
ATOM 1790 C C . ASP A 1 224 ? -19.455 -8.578 -6.822 1.00 91.81 224 ASP A C 1
ATOM 1792 O O . ASP A 1 224 ? -19.612 -9.373 -7.759 1.00 91.81 224 ASP A O 1
ATOM 1796 N N . ASP A 1 225 ? -20.398 -7.751 -6.368 1.00 92.38 225 ASP A N 1
ATOM 1797 C CA . ASP A 1 225 ? -21.759 -7.647 -6.898 1.00 92.38 225 ASP A CA 1
ATOM 1798 C C . ASP A 1 225 ? -21.811 -6.861 -8.218 1.00 92.38 225 ASP A C 1
ATOM 1800 O O . ASP A 1 225 ? -22.716 -7.064 -9.033 1.00 92.38 225 ASP A O 1
ATOM 1804 N N . VAL A 1 226 ? -20.819 -5.993 -8.451 1.00 94.06 226 VAL A N 1
ATOM 1805 C CA . VAL A 1 226 ? -20.710 -5.173 -9.662 1.00 94.06 226 VAL A CA 1
ATOM 1806 C C . VAL A 1 226 ? -20.377 -6.046 -10.866 1.00 94.06 226 VAL A C 1
ATOM 1808 O O . VAL A 1 226 ? -19.408 -6.816 -10.865 1.00 94.06 226 VAL A O 1
ATOM 1811 N N . LYS A 1 227 ? -21.150 -5.874 -11.936 1.00 93.69 227 LYS A N 1
ATOM 1812 C CA . LYS A 1 227 ? -20.963 -6.549 -13.219 1.00 93.69 227 LYS A CA 1
ATOM 1813 C C . LYS A 1 227 ? -20.690 -5.534 -14.317 1.00 93.69 227 LYS A C 1
ATOM 1815 O O . LYS A 1 227 ? -21.044 -4.363 -14.213 1.00 93.69 227 LYS A O 1
ATOM 1820 N N . VAL A 1 228 ? -20.041 -6.012 -15.372 1.00 95.44 228 VAL A N 1
ATOM 1821 C CA . VAL A 1 228 ? -19.805 -5.241 -16.589 1.00 95.44 228 VAL A CA 1
ATOM 1822 C C . VAL A 1 228 ? -20.249 -6.084 -17.771 1.00 95.44 228 VAL A C 1
ATOM 1824 O O . VAL A 1 228 ? -19.663 -7.139 -18.024 1.00 95.44 228 VAL A O 1
ATOM 1827 N N . ASP A 1 229 ? -21.250 -5.601 -18.502 1.00 92.62 229 ASP A N 1
ATOM 1828 C CA . ASP A 1 229 ? -21.708 -6.199 -19.753 1.00 92.62 229 ASP A CA 1
ATOM 1829 C C . ASP A 1 229 ? -21.486 -5.225 -20.910 1.00 92.62 229 ASP A C 1
ATOM 1831 O O . ASP A 1 229 ? -21.915 -4.078 -20.863 1.00 92.62 229 ASP A O 1
ATOM 1835 N N . HIS A 1 230 ? -20.753 -5.655 -21.939 1.00 90.81 230 HIS A N 1
ATOM 1836 C CA . HIS A 1 230 ? -20.404 -4.820 -23.099 1.00 90.81 230 HIS A CA 1
ATOM 1837 C C . HIS A 1 230 ? -19.857 -3.412 -22.749 1.00 90.81 230 HIS A C 1
ATOM 1839 O O . HIS A 1 230 ? -20.065 -2.454 -23.490 1.00 90.81 230 HIS A O 1
ATOM 1845 N N . GLY A 1 231 ? -19.131 -3.287 -21.630 1.00 90.44 231 GLY A N 1
ATOM 1846 C CA . GLY A 1 231 ? -18.572 -2.016 -21.146 1.00 90.44 231 GLY A CA 1
ATOM 1847 C C . GLY A 1 231 ? -19.541 -1.154 -20.329 1.00 90.44 231 GLY A C 1
ATOM 1848 O O . GLY A 1 231 ? -19.181 -0.044 -19.949 1.00 90.44 231 GLY A O 1
ATOM 1849 N N . ILE A 1 232 ? -20.742 -1.656 -20.043 1.00 94.25 232 ILE A N 1
ATOM 1850 C CA . ILE A 1 232 ? -21.758 -1.008 -19.214 1.00 94.25 232 ILE A CA 1
ATOM 1851 C C . ILE A 1 232 ? -21.713 -1.621 -17.816 1.00 94.25 232 ILE A C 1
ATOM 1853 O O . ILE A 1 232 ? -21.778 -2.839 -17.665 1.00 94.25 232 ILE A O 1
ATOM 1857 N N . ILE A 1 233 ? -21.602 -0.769 -16.799 1.00 95.12 233 ILE A N 1
ATOM 1858 C CA . ILE A 1 233 ? -21.623 -1.159 -15.387 1.00 95.12 233 ILE A CA 1
ATOM 1859 C C . ILE A 1 233 ? -23.069 -1.423 -14.962 1.00 95.12 233 ILE A C 1
ATOM 1861 O O . ILE A 1 233 ? -23.938 -0.576 -15.171 1.00 95.12 233 ILE A O 1
ATOM 1865 N N . GLU A 1 234 ? -23.312 -2.579 -14.354 1.00 92.94 234 GLU A N 1
ATOM 1866 C CA . GLU A 1 234 ? -24.619 -2.999 -13.849 1.00 92.94 234 GLU A CA 1
ATOM 1867 C C . GLU A 1 234 ? -24.484 -3.773 -12.524 1.00 92.94 234 GLU A C 1
ATOM 1869 O O . GLU A 1 234 ? -23.383 -4.073 -12.052 1.00 92.94 234 GLU A O 1
ATOM 1874 N N . GLY A 1 235 ? -25.620 -4.155 -11.936 1.00 82.56 235 GLY A N 1
ATOM 1875 C CA . GLY A 1 235 ? -25.655 -4.953 -10.706 1.00 82.56 235 GLY A CA 1
ATOM 1876 C C . GLY A 1 235 ? -25.673 -4.117 -9.426 1.00 82.56 235 GLY A C 1
ATOM 1877 O O . GLY A 1 235 ? -25.621 -4.684 -8.337 1.00 82.56 235 GLY A O 1
ATOM 1878 N N . ILE A 1 236 ? -25.803 -2.791 -9.546 1.00 88.25 236 ILE A N 1
ATOM 1879 C CA . ILE A 1 236 ? -25.961 -1.869 -8.420 1.00 88.25 236 ILE A CA 1
ATOM 1880 C C . ILE A 1 236 ? -27.362 -1.224 -8.475 1.00 88.25 236 ILE A C 1
ATOM 1882 O O . ILE A 1 236 ? -28.296 -1.743 -9.090 1.00 88.25 236 ILE A O 1
ATOM 1886 N N . SER A 1 237 ? -27.573 -0.116 -7.760 1.00 89.19 237 SER A N 1
ATOM 1887 C CA . SER A 1 237 ? -28.803 0.663 -7.864 1.00 89.19 237 SER A CA 1
ATOM 1888 C C . SER A 1 237 ? -28.824 1.443 -9.178 1.00 89.19 237 SER A C 1
ATOM 1890 O O . SER A 1 237 ? -27.806 1.969 -9.620 1.00 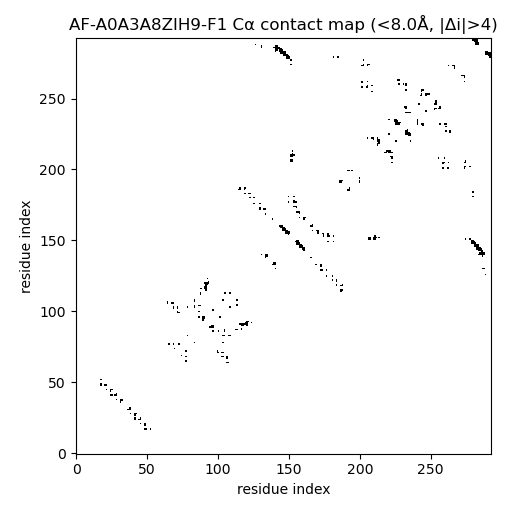89.19 237 SER A O 1
ATOM 1892 N N . ARG A 1 238 ? -30.017 1.602 -9.764 1.00 88.06 238 ARG A N 1
ATOM 1893 C CA . ARG A 1 238 ? -30.217 2.308 -11.042 1.00 88.06 238 ARG A CA 1
ATOM 1894 C C . ARG A 1 238 ? -29.584 3.705 -11.080 1.00 88.06 238 ARG A C 1
ATOM 1896 O O . ARG A 1 238 ? -29.084 4.125 -12.121 1.00 88.06 238 ARG A O 1
ATOM 1903 N N . ASP A 1 239 ? -29.626 4.424 -9.962 1.00 90.06 239 ASP A N 1
ATOM 1904 C CA . ASP A 1 239 ? -29.053 5.767 -9.868 1.00 90.06 239 ASP A CA 1
ATOM 1905 C C . ASP A 1 239 ? -27.520 5.733 -9.880 1.00 90.06 239 ASP A C 1
ATOM 1907 O O . ASP A 1 239 ? -26.896 6.582 -10.518 1.00 90.06 239 ASP A O 1
ATOM 1911 N N . LEU A 1 240 ? -26.909 4.743 -9.219 1.00 90.75 240 LEU A N 1
ATOM 1912 C CA . LEU A 1 240 ? -25.455 4.597 -9.178 1.00 90.75 240 LEU A CA 1
ATOM 1913 C C . LEU A 1 240 ? -24.907 4.050 -10.496 1.00 90.75 240 LEU A C 1
ATOM 1915 O O . LEU A 1 240 ? -23.906 4.567 -10.984 1.00 90.75 240 LEU A O 1
ATOM 1919 N N . ASP A 1 241 ? -25.602 3.086 -11.104 1.00 91.88 241 ASP A N 1
ATOM 1920 C CA . ASP A 1 241 ? -25.285 2.585 -12.443 1.00 91.88 241 ASP A CA 1
ATOM 1921 C C . ASP A 1 241 ? -25.252 3.747 -13.436 1.00 91.88 241 ASP A C 1
ATOM 1923 O O . ASP A 1 241 ? -24.277 3.926 -14.165 1.00 91.88 241 ASP A O 1
ATOM 1927 N N . LYS A 1 242 ? -26.288 4.597 -13.435 1.00 93.00 242 LYS A N 1
ATOM 1928 C CA . LYS A 1 242 ? -26.325 5.769 -14.313 1.00 93.00 242 LYS A CA 1
ATOM 1929 C C . LYS A 1 242 ? -25.156 6.715 -14.037 1.00 93.00 242 LYS A C 1
ATOM 1931 O O . LYS A 1 242 ? -24.528 7.187 -14.976 1.00 93.00 242 LYS A O 1
ATOM 1936 N N . LEU A 1 243 ? -24.858 6.987 -12.770 1.00 93.44 243 LEU A N 1
ATOM 1937 C CA . LEU A 1 243 ? -23.789 7.907 -12.384 1.00 93.44 243 LEU A CA 1
ATOM 1938 C C . LEU A 1 243 ? -22.395 7.415 -12.797 1.00 93.44 243 LEU A C 1
ATOM 1940 O O . LEU A 1 243 ? -21.569 8.221 -13.216 1.00 93.44 243 LEU A O 1
ATOM 1944 N N . LEU A 1 244 ? -22.139 6.110 -12.680 1.00 93.81 244 LEU A N 1
ATOM 1945 C CA . LEU A 1 244 ? -20.867 5.498 -13.061 1.00 93.81 244 LEU A CA 1
ATOM 1946 C C . LEU A 1 244 ? -20.737 5.333 -14.578 1.00 93.81 244 LEU A C 1
ATOM 1948 O O . LEU A 1 244 ? -19.640 5.477 -15.101 1.00 93.81 244 LEU A O 1
ATOM 1952 N N . ASN A 1 245 ? -21.830 5.070 -15.297 1.00 95.12 245 ASN A N 1
ATOM 1953 C CA . ASN A 1 245 ? -21.796 4.965 -16.758 1.00 95.12 245 ASN A CA 1
ATOM 1954 C C . ASN A 1 245 ? -21.775 6.333 -17.460 1.00 95.12 245 ASN A C 1
ATOM 1956 O O . ASN A 1 245 ? -21.189 6.467 -18.534 1.00 95.12 245 ASN A O 1
ATOM 1960 N N . GLU A 1 246 ? -22.391 7.352 -16.855 1.00 94.31 246 GLU A N 1
ATOM 1961 C CA . GLU A 1 246 ? -22.509 8.712 -17.391 1.00 94.31 246 GLU A CA 1
ATOM 1962 C C . GLU A 1 246 ? -21.965 9.763 -16.393 1.00 94.31 246 GLU A C 1
ATOM 1964 O O . GLU A 1 246 ? -22.707 10.638 -15.933 1.00 94.31 246 GLU A O 1
ATOM 1969 N N . PRO A 1 247 ? -20.658 9.746 -16.061 1.00 90.56 247 PRO A N 1
ATOM 1970 C CA . PRO A 1 247 ? -20.082 10.617 -15.028 1.00 90.56 247 PRO A CA 1
ATOM 1971 C C . PRO A 1 247 ? -20.038 12.105 -15.423 1.00 90.56 247 PRO A C 1
ATOM 1973 O O . PRO A 1 247 ? -19.774 12.986 -14.595 1.00 90.56 247 PRO A O 1
ATOM 1976 N N . GLY A 1 248 ? -20.281 12.420 -16.700 1.00 92.00 248 GLY A N 1
ATOM 1977 C CA . GLY A 1 248 ? -20.209 13.774 -17.236 1.00 92.00 248 GLY A CA 1
ATOM 1978 C C . GLY A 1 248 ? -18.810 14.368 -17.064 1.00 92.00 248 GLY A C 1
ATOM 1979 O O . GLY A 1 248 ? -17.842 13.865 -17.621 1.00 92.00 248 GLY A O 1
ATOM 1980 N N . LYS A 1 249 ? -18.703 15.463 -16.301 1.00 92.31 249 LYS A N 1
ATOM 1981 C CA . LYS A 1 249 ? -17.420 16.123 -15.982 1.00 92.31 249 LYS A CA 1
ATOM 1982 C C . LYS A 1 249 ? -16.864 15.741 -14.606 1.00 92.31 249 LYS A C 1
ATOM 1984 O O . LYS A 1 249 ? -15.883 16.336 -14.165 1.00 92.31 249 LYS A O 1
ATOM 1989 N N . ASN A 1 250 ? -17.505 14.816 -13.891 1.00 92.88 250 ASN A N 1
ATOM 1990 C CA . ASN A 1 250 ? -17.037 14.409 -12.575 1.00 92.88 250 ASN A CA 1
ATOM 1991 C C . ASN A 1 250 ? -15.856 13.441 -12.718 1.00 92.88 250 ASN A C 1
ATOM 1993 O O . ASN A 1 250 ? -16.031 12.275 -13.069 1.00 92.88 250 ASN A O 1
ATOM 1997 N N . LEU A 1 251 ? -14.654 13.940 -12.429 1.00 91.38 251 LEU A N 1
ATOM 1998 C CA . LEU A 1 251 ? -13.422 13.168 -12.568 1.00 91.38 251 LEU A CA 1
ATOM 1999 C C . LEU A 1 251 ? -13.387 11.947 -11.639 1.00 91.38 251 LEU A C 1
ATOM 2001 O O . LEU A 1 251 ? -12.909 10.897 -12.046 1.00 91.38 251 LEU A O 1
ATOM 2005 N N . THR A 1 252 ? -13.935 12.047 -10.427 1.00 91.00 252 THR A N 1
ATOM 2006 C CA . THR A 1 252 ? -13.974 10.927 -9.477 1.00 91.00 252 THR A CA 1
ATOM 2007 C C . THR A 1 252 ? -14.790 9.760 -10.027 1.00 91.00 252 THR A C 1
ATOM 2009 O O . THR A 1 252 ? -14.293 8.641 -10.064 1.00 91.00 252 THR A O 1
ATOM 2012 N N . TYR A 1 253 ? -16.006 10.012 -10.519 1.00 92.94 253 TYR A N 1
ATOM 2013 C CA . TYR A 1 253 ? -16.825 8.947 -11.108 1.00 92.94 253 TYR A CA 1
ATOM 2014 C C . TYR A 1 253 ? -16.261 8.442 -12.440 1.00 92.94 253 TYR A C 1
ATOM 2016 O O . TYR A 1 253 ? -16.375 7.255 -12.723 1.00 92.94 253 TYR A O 1
ATOM 2024 N N . SER A 1 254 ? -15.591 9.298 -13.219 1.00 92.00 254 SER A N 1
ATOM 2025 C CA . SER A 1 254 ? -14.868 8.871 -14.424 1.00 92.00 254 SER A CA 1
ATOM 2026 C C . SER A 1 254 ? -13.698 7.934 -14.104 1.00 92.00 254 SER A C 1
ATOM 2028 O O . SER A 1 254 ? -13.462 6.973 -14.840 1.00 92.00 254 SER A O 1
ATOM 2030 N N . ASN A 1 255 ? -12.972 8.196 -13.015 1.00 93.44 255 ASN A N 1
ATOM 2031 C CA . ASN A 1 255 ? -11.900 7.321 -12.547 1.00 93.44 255 ASN A CA 1
ATOM 2032 C C . ASN A 1 255 ? -12.481 5.994 -12.054 1.00 93.44 255 ASN A C 1
ATOM 2034 O O . ASN A 1 255 ? -12.068 4.952 -12.543 1.00 93.44 255 ASN A O 1
ATOM 2038 N N . TYR A 1 256 ? -13.521 6.023 -11.212 1.00 95.75 256 TYR A N 1
ATOM 2039 C CA . TYR A 1 256 ? -14.191 4.802 -10.753 1.00 95.75 256 TYR A CA 1
ATOM 2040 C C . TYR A 1 256 ? -14.753 3.961 -11.897 1.00 95.75 256 TYR A C 1
ATOM 2042 O O . TYR A 1 256 ? -14.613 2.743 -11.876 1.00 95.75 256 TYR A O 1
ATOM 2050 N N . GLN A 1 257 ? -15.346 4.586 -12.915 1.00 95.75 257 GLN A N 1
ATOM 2051 C CA . GLN A 1 257 ? -15.780 3.879 -14.117 1.00 95.75 257 GLN A CA 1
ATOM 2052 C C . GLN A 1 257 ? -14.602 3.158 -14.777 1.00 95.75 257 GLN A C 1
ATOM 2054 O O . GLN A 1 257 ? -14.674 1.960 -15.035 1.00 95.75 257 GLN A O 1
ATOM 2059 N N . SER A 1 258 ? -13.508 3.883 -15.020 1.00 95.94 258 SER A N 1
ATOM 2060 C CA . SER A 1 258 ? -12.309 3.332 -15.655 1.00 95.94 258 SER A CA 1
ATOM 2061 C C . SER A 1 258 ? -11.725 2.178 -14.837 1.00 95.94 258 SER A C 1
ATOM 2063 O O . SER A 1 258 ? -11.434 1.119 -15.391 1.00 95.94 258 SER A O 1
ATOM 2065 N N . ASP A 1 259 ? -11.633 2.344 -13.520 1.00 97.31 259 ASP A N 1
ATOM 2066 C CA . ASP A 1 259 ? -11.111 1.337 -12.601 1.00 97.31 259 ASP A CA 1
ATOM 2067 C C . ASP A 1 259 ? -11.983 0.083 -12.578 1.00 97.31 259 ASP A C 1
ATOM 2069 O O . ASP A 1 259 ? -11.458 -1.017 -12.739 1.00 97.31 259 ASP A O 1
ATOM 2073 N N . ILE A 1 260 ? -13.311 0.226 -12.473 1.00 97.12 260 ILE A N 1
ATOM 2074 C CA . ILE A 1 260 ? -14.249 -0.906 -12.519 1.00 97.12 260 ILE A CA 1
ATOM 2075 C C . ILE A 1 260 ? -14.064 -1.693 -13.818 1.00 97.12 260 ILE A C 1
ATOM 2077 O O . ILE A 1 260 ? -13.974 -2.920 -13.781 1.00 97.12 260 ILE A O 1
ATOM 2081 N N . LEU A 1 261 ? -13.977 -1.012 -14.963 1.00 96.19 261 LEU A N 1
ATOM 2082 C CA . LEU A 1 261 ? -13.818 -1.676 -16.257 1.00 96.19 261 LEU A CA 1
ATOM 2083 C C . LEU A 1 261 ? -12.511 -2.474 -16.331 1.00 96.19 261 LEU A C 1
ATOM 2085 O O . LEU A 1 261 ? -12.527 -3.635 -16.744 1.00 96.19 261 LEU A O 1
ATOM 2089 N N . VAL A 1 262 ? -11.390 -1.883 -15.907 1.00 96.38 262 VAL A N 1
ATOM 2090 C CA . VAL A 1 262 ? -10.084 -2.558 -15.960 1.00 96.38 262 VAL A CA 1
ATOM 2091 C C . VAL A 1 262 ? -10.004 -3.692 -14.935 1.00 96.38 262 VAL A C 1
ATOM 2093 O O . VAL A 1 262 ? -9.492 -4.763 -15.263 1.00 96.38 262 VAL A O 1
ATOM 2096 N N . ILE A 1 263 ? -10.541 -3.505 -13.726 1.00 96.75 263 ILE A N 1
ATOM 2097 C CA . ILE A 1 263 ? -10.613 -4.551 -12.698 1.00 96.75 263 ILE A CA 1
ATOM 2098 C C . ILE A 1 263 ? -11.443 -5.724 -13.209 1.00 96.75 263 ILE A C 1
ATOM 2100 O O . ILE A 1 263 ? -10.972 -6.855 -13.178 1.00 96.75 263 ILE A O 1
ATOM 2104 N N . LYS A 1 264 ? -12.650 -5.486 -13.733 1.00 95.81 264 LYS A N 1
ATOM 2105 C CA . LYS A 1 264 ? -13.537 -6.571 -14.179 1.00 95.81 264 LYS A CA 1
ATOM 2106 C C . LYS A 1 264 ? -12.989 -7.314 -15.393 1.00 95.81 264 LYS A C 1
ATOM 2108 O O . LYS A 1 264 ? -13.140 -8.534 -15.479 1.00 95.81 264 LYS A O 1
ATOM 2113 N N . ASP A 1 265 ? -12.299 -6.621 -16.297 1.00 95.19 265 ASP A N 1
ATOM 2114 C CA . ASP A 1 265 ? -11.565 -7.276 -17.381 1.00 95.19 265 ASP A CA 1
ATOM 2115 C C . ASP A 1 265 ? -10.405 -8.139 -16.851 1.00 95.19 265 ASP A C 1
ATOM 2117 O O . ASP A 1 265 ? -10.242 -9.293 -17.260 1.00 95.19 265 ASP A O 1
ATOM 2121 N N . TYR A 1 266 ? -9.644 -7.626 -15.882 1.00 94.50 266 TYR A N 1
ATOM 2122 C CA . TYR A 1 266 ? -8.580 -8.380 -15.222 1.00 94.50 266 TYR A CA 1
ATOM 2123 C C . TYR A 1 266 ? -9.118 -9.630 -14.511 1.00 94.50 266 TYR A C 1
ATOM 2125 O O . TYR A 1 266 ? -8.620 -10.728 -14.750 1.00 94.50 266 TYR A O 1
ATOM 2133 N N . GLU A 1 267 ? -10.181 -9.507 -13.713 1.00 94.69 267 GLU A N 1
ATOM 2134 C CA . GLU A 1 267 ? -10.776 -10.637 -12.987 1.00 94.69 267 GLU A CA 1
ATOM 2135 C C . GLU A 1 267 ? -11.261 -11.738 -13.934 1.00 94.69 267 GLU A C 1
ATOM 2137 O O . GLU A 1 267 ? -11.063 -12.930 -13.682 1.00 94.69 267 GLU A O 1
ATOM 2142 N N . ARG A 1 268 ? -11.859 -11.339 -15.063 1.00 93.44 268 ARG A N 1
ATOM 2143 C CA . ARG A 1 268 ? -12.310 -12.256 -16.111 1.00 93.44 268 ARG A CA 1
ATOM 2144 C C . ARG A 1 268 ? -11.144 -12.965 -16.796 1.00 93.44 268 ARG A C 1
ATOM 2146 O O . ARG A 1 268 ? -11.243 -14.163 -17.039 1.00 93.44 268 ARG A O 1
ATOM 2153 N N . THR A 1 269 ? -10.074 -12.242 -17.129 1.00 93.88 269 THR A N 1
ATOM 2154 C CA . THR A 1 269 ? -8.915 -12.801 -17.849 1.00 93.88 269 THR A CA 1
ATOM 2155 C C . THR A 1 269 ? -8.044 -13.691 -16.968 1.00 93.88 269 THR A C 1
ATOM 2157 O O . THR A 1 269 ? -7.540 -14.702 -17.448 1.00 93.88 269 THR A O 1
ATOM 2160 N N . GLN A 1 270 ? -7.891 -13.351 -15.687 1.00 91.50 270 GLN A N 1
ATOM 2161 C CA . GLN A 1 270 ? -7.118 -14.142 -14.727 1.00 91.50 270 GLN A CA 1
ATOM 2162 C C . GLN A 1 270 ? -7.935 -15.244 -14.044 1.00 91.50 270 GLN A C 1
ATOM 2164 O O . GLN A 1 270 ? -7.368 -16.062 -13.324 1.00 91.50 270 GLN A O 1
ATOM 2169 N N . HIS A 1 271 ? -9.260 -15.265 -14.232 1.00 91.50 271 HIS A N 1
ATOM 2170 C CA . HIS A 1 271 ? -10.181 -16.135 -13.493 1.00 91.50 271 HIS A CA 1
ATOM 2171 C C . HIS A 1 271 ? -9.987 -16.048 -11.966 1.00 91.50 271 HIS A C 1
ATOM 2173 O O . HIS A 1 271 ? -10.109 -17.042 -11.249 1.00 91.50 271 HIS A O 1
ATOM 2179 N N . LYS A 1 272 ? -9.674 -14.845 -11.469 1.00 90.38 272 LYS A N 1
ATOM 2180 C CA . LYS A 1 272 ? -9.320 -14.575 -10.071 1.00 90.38 272 LYS A CA 1
ATOM 2181 C C . LYS A 1 272 ? -9.824 -13.197 -9.653 1.00 90.38 272 LYS A C 1
ATOM 2183 O O . LYS A 1 272 ? -9.648 -12.236 -10.391 1.00 90.38 272 LYS A O 1
ATOM 2188 N N . ARG A 1 273 ? -10.427 -13.095 -8.464 1.00 91.06 273 ARG A N 1
ATOM 2189 C CA . ARG A 1 273 ? -10.868 -11.813 -7.886 1.00 91.06 273 ARG A CA 1
ATOM 2190 C C . ARG A 1 273 ? -9.670 -11.004 -7.402 1.00 91.06 273 ARG A C 1
ATOM 2192 O O . ARG A 1 273 ? -8.817 -11.565 -6.714 1.00 91.06 273 ARG A O 1
ATOM 2199 N N . VAL A 1 274 ? -9.642 -9.701 -7.674 1.00 92.12 274 VAL A N 1
ATOM 2200 C CA . VAL A 1 274 ? -8.519 -8.837 -7.261 1.00 92.12 274 VAL A CA 1
ATOM 2201 C C . VAL A 1 274 ? -8.407 -8.784 -5.734 1.00 92.12 274 VAL A C 1
ATOM 2203 O O . VAL A 1 274 ? -7.332 -8.993 -5.184 1.00 92.12 274 VAL A O 1
ATOM 2206 N N . LEU A 1 275 ? -9.530 -8.611 -5.031 1.00 91.62 275 LEU A N 1
ATOM 2207 C CA . LEU A 1 275 ? -9.548 -8.520 -3.565 1.00 91.62 275 LEU A CA 1
ATOM 2208 C C . LEU A 1 275 ? -9.270 -9.850 -2.844 1.00 91.62 275 LEU A C 1
ATOM 2210 O O . LEU A 1 275 ? -9.060 -9.842 -1.636 1.00 91.62 275 LEU A O 1
ATOM 2214 N N . SER A 1 276 ? -9.233 -10.989 -3.550 1.00 85.00 276 SER A N 1
ATOM 2215 C CA . SER A 1 276 ? -8.954 -12.291 -2.914 1.00 85.00 276 SER A CA 1
ATOM 2216 C C . SER A 1 276 ? -7.530 -12.422 -2.371 1.00 85.00 276 SER A C 1
ATOM 2218 O O . SER A 1 276 ? -7.266 -13.298 -1.551 1.00 85.00 276 SER A O 1
ATOM 2220 N N . GLU A 1 277 ? -6.617 -11.564 -2.825 1.00 75.19 277 GLU A N 1
ATOM 2221 C CA . GLU A 1 277 ? -5.223 -11.525 -2.375 1.00 75.19 277 GLU A CA 1
ATOM 2222 C C . GLU A 1 277 ? -5.034 -10.653 -1.128 1.00 75.19 277 GLU A C 1
ATOM 2224 O O . GLU A 1 277 ? -3.970 -10.668 -0.516 1.00 75.19 277 GLU A O 1
ATOM 2229 N N . LEU A 1 278 ? -6.060 -9.897 -0.730 1.00 87.06 278 LEU A N 1
ATOM 2230 C CA . LEU A 1 278 ? -5.965 -8.966 0.379 1.00 87.06 278 LEU A CA 1
ATOM 2231 C C . LEU A 1 278 ? -6.286 -9.647 1.713 1.00 87.06 278 LEU A C 1
ATOM 2233 O O . LEU A 1 278 ? -7.411 -10.083 1.955 1.00 87.06 278 LEU A O 1
ATOM 2237 N N . ASN A 1 279 ? -5.320 -9.645 2.629 1.00 84.38 279 ASN A N 1
ATOM 2238 C CA . ASN A 1 279 ? -5.500 -10.159 3.984 1.00 84.38 279 ASN A CA 1
ATOM 2239 C C . ASN A 1 279 ? -4.888 -9.218 5.028 1.00 84.38 279 ASN A C 1
ATOM 2241 O O . ASN A 1 279 ? -3.891 -9.536 5.668 1.00 84.38 279 ASN A O 1
ATOM 2245 N N . VAL A 1 280 ? -5.503 -8.052 5.227 1.00 89.75 280 VAL A N 1
ATOM 2246 C CA . VAL A 1 280 ? -5.003 -7.087 6.212 1.00 89.75 280 VAL A CA 1
ATOM 2247 C C . VAL A 1 280 ? -5.370 -7.539 7.619 1.00 89.75 280 VAL A C 1
ATOM 2249 O O . VAL A 1 280 ? -6.497 -7.357 8.086 1.00 89.75 280 VAL A O 1
ATOM 2252 N N . GLY A 1 281 ? -4.396 -8.142 8.295 1.00 90.56 281 GLY A N 1
ATOM 2253 C CA . GLY A 1 281 ? -4.560 -8.679 9.634 1.00 90.56 281 GLY A CA 1
ATOM 2254 C C . GLY A 1 281 ? -3.496 -8.184 10.605 1.00 90.56 281 GLY A C 1
ATOM 2255 O O . GLY A 1 281 ? -2.319 -8.056 10.270 1.00 90.56 281 GLY A O 1
ATOM 2256 N N . PHE A 1 282 ? -3.901 -7.994 11.856 1.00 90.06 282 PHE A N 1
ATOM 2257 C CA . PHE A 1 282 ? -2.998 -7.779 12.982 1.00 90.06 282 PHE A CA 1
ATOM 2258 C C . PHE A 1 282 ? -3.349 -8.743 14.114 1.00 90.06 282 PHE A C 1
ATOM 2260 O O . PHE A 1 282 ? -4.454 -9.280 14.195 1.00 90.06 282 PHE A O 1
ATOM 2267 N N . ARG A 1 283 ? -2.400 -8.988 15.008 1.00 90.94 283 ARG A N 1
ATOM 2268 C CA . ARG A 1 283 ? -2.576 -9.812 16.198 1.00 90.94 283 ARG A CA 1
ATOM 2269 C C . ARG A 1 283 ? -2.170 -9.018 17.425 1.00 90.94 283 ARG A C 1
ATOM 2271 O O . ARG A 1 283 ? -1.123 -8.380 17.422 1.00 90.94 283 ARG A O 1
ATOM 2278 N N . VAL A 1 284 ? -2.969 -9.128 18.478 1.00 88.88 284 VAL A N 1
ATOM 2279 C CA . VAL A 1 284 ? -2.668 -8.587 19.801 1.00 88.88 284 VAL A CA 1
ATOM 2280 C C . VAL A 1 284 ? -2.285 -9.726 20.734 1.00 88.88 284 VAL A C 1
ATOM 2282 O O . VAL A 1 284 ? -3.045 -10.683 20.894 1.00 88.88 284 VAL A O 1
ATOM 2285 N N . ARG A 1 285 ? -1.084 -9.653 21.314 1.00 87.12 285 ARG A N 1
ATOM 2286 C CA . ARG A 1 285 ? -0.578 -10.585 22.334 1.00 87.12 285 ARG A CA 1
ATOM 2287 C C . ARG A 1 285 ? 0.340 -9.848 23.295 1.00 87.12 285 ARG A C 1
ATOM 2289 O O . ARG A 1 285 ? 1.198 -9.088 22.853 1.00 87.12 285 ARG A O 1
ATOM 2296 N N . ASN A 1 286 ? 0.210 -10.134 24.590 1.00 84.38 286 ASN A N 1
ATOM 2297 C CA . ASN A 1 286 ? 1.083 -9.594 25.637 1.00 84.38 286 ASN A CA 1
ATOM 2298 C C . ASN A 1 286 ? 1.204 -8.057 25.560 1.00 84.38 286 ASN A C 1
ATOM 2300 O O . ASN A 1 286 ? 2.312 -7.520 25.578 1.00 84.38 286 ASN A O 1
ATOM 2304 N N . GLY A 1 287 ? 0.075 -7.362 25.371 1.00 80.00 287 GLY A N 1
ATOM 2305 C CA . GLY A 1 287 ? 0.028 -5.899 25.264 1.00 80.00 287 GLY A CA 1
ATOM 2306 C C . GLY A 1 287 ? 0.604 -5.309 23.971 1.00 80.00 287 GLY A C 1
ATOM 2307 O O . GLY A 1 287 ? 0.730 -4.094 23.862 1.00 80.00 287 GLY A O 1
ATOM 2308 N N . LYS A 1 288 ? 0.975 -6.132 22.981 1.00 85.06 288 LYS A N 1
ATOM 2309 C CA . LYS A 1 288 ? 1.556 -5.670 21.712 1.00 85.06 288 LYS A CA 1
ATOM 2310 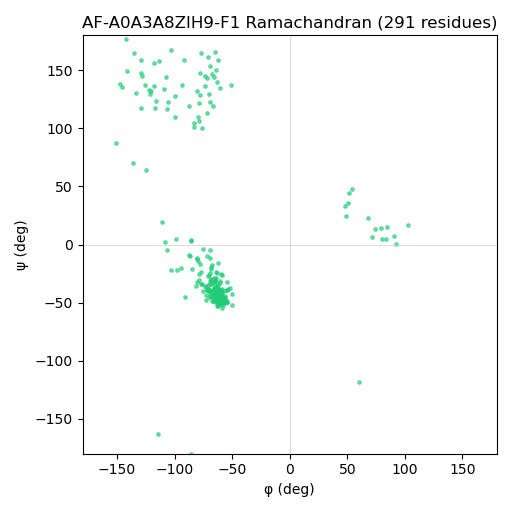C C . LYS A 1 288 ? 0.687 -6.046 20.528 1.00 85.06 288 LYS A C 1
ATOM 2312 O O . LYS A 1 288 ? 0.241 -7.187 20.421 1.00 85.06 288 LYS A O 1
ATOM 2317 N N . ILE A 1 289 ? 0.523 -5.096 19.614 1.00 84.00 289 ILE A N 1
ATOM 2318 C CA . ILE A 1 289 ? -0.097 -5.301 18.306 1.00 84.00 289 ILE A CA 1
ATOM 2319 C C . ILE A 1 289 ? 1.016 -5.602 17.291 1.00 84.00 289 ILE A C 1
ATOM 2321 O O . ILE A 1 289 ? 2.079 -4.986 17.330 1.00 84.00 289 ILE A O 1
ATOM 2325 N N . GLN A 1 290 ? 0.811 -6.576 16.409 1.00 84.38 290 GLN A N 1
ATOM 2326 C CA . GLN A 1 290 ? 1.780 -7.003 15.393 1.00 84.38 290 GLN A CA 1
ATOM 2327 C C . GLN A 1 290 ? 1.059 -7.338 14.087 1.00 84.38 290 GLN A C 1
ATOM 2329 O O . GLN A 1 290 ? -0.069 -7.820 14.132 1.00 84.38 290 GLN A O 1
ATOM 2334 N N . ILE A 1 291 ? 1.698 -7.140 12.930 1.00 83.31 291 ILE A N 1
ATOM 2335 C CA . ILE A 1 291 ? 1.147 -7.614 11.649 1.00 83.31 291 ILE A CA 1
ATOM 2336 C C . ILE A 1 291 ? 0.992 -9.138 11.700 1.00 83.31 291 ILE A C 1
ATOM 2338 O O . ILE A 1 291 ? 1.890 -9.861 12.142 1.00 83.31 291 ILE A O 1
ATOM 2342 N N . LYS A 1 292 ? -0.161 -9.625 11.247 1.00 81.19 292 LYS A N 1
ATOM 2343 C CA . LYS A 1 292 ? -0.439 -11.046 11.072 1.00 81.19 292 LYS A CA 1
ATOM 2344 C C . LYS A 1 292 ? 0.142 -11.464 9.721 1.00 81.19 292 LYS A C 1
ATOM 2346 O O . LYS A 1 292 ? -0.421 -11.122 8.691 1.00 81.19 292 LYS A O 1
ATOM 2351 N N . LYS A 1 293 ? 1.277 -12.160 9.758 1.00 64.62 293 LYS A N 1
ATOM 2352 C CA . LYS A 1 293 ? 1.791 -12.914 8.609 1.00 64.62 293 LYS A CA 1
ATOM 2353 C C . LYS A 1 293 ? 1.038 -14.232 8.466 1.00 64.62 293 LYS A C 1
ATOM 2355 O O . LYS A 1 293 ? 0.648 -14.790 9.524 1.00 64.62 293 LYS A O 1
#

pLDDT: mean 88.37, std 10.48, range [28.92, 97.56]

Radius of gyration: 25.81 Å; Cα contacts (8 Å, |Δi|>4): 294; chains: 1; bounding box: 65×40×74 Å

Solvent-accessible surface area (backbone atoms only — not comparable to full-atom values): 16080 Å² total; per-residue (Å²): 123,74,66,59,63,60,52,49,57,55,47,52,54,51,51,50,53,53,52,56,71,40,44,63,42,53,52,51,34,55,50,26,60,74,70,73,45,91,41,67,66,35,53,54,50,50,50,50,52,54,48,53,51,52,54,49,52,50,52,54,49,51,53,50,45,50,63,69,37,52,84,51,38,78,86,54,77,82,78,52,73,65,56,49,47,52,54,38,51,40,36,26,73,59,47,85,69,50,76,46,54,48,50,47,41,72,63,72,47,52,71,66,58,51,50,35,19,50,35,45,19,50,46,55,54,52,51,50,53,52,51,52,55,39,43,77,71,71,43,66,49,58,82,42,58,31,38,38,38,45,45,61,59,45,50,42,45,74,48,67,62,87,53,64,67,61,42,51,52,53,32,56,59,41,42,80,42,26,67,61,54,46,56,36,44,62,57,63,36,65,70,57,62,70,43,52,75,66,54,47,49,46,42,51,50,50,30,55,47,18,31,47,37,22,65,77,52,74,65,74,40,51,64,84,55,52,43,71,58,98,87,41,57,40,71,68,55,74,68,57,31,49,41,41,69,57,32,81,87,43,62,67,38,46,48,52,35,52,46,51,54,54,46,54,52,45,26,64,75,66,75,43,65,67,69,77,77,66,70,54,35,32,35,37,48,79,57,38,78,43,79,47,127

Mean predicted aligned error: 9.1 Å

Sequence (293 aa):
HLSFQTSQADKNHIIAKQMEEMSEYRYALRKKLHDGQDATEEIQALEKIRKKYKDYYAEQLDQLHMEQAKEYLQGEKAPDKSDIKELLEKMAMGEKLTEQENGLVNIFATAQEFDTAKATAELSTTLNEITQRLENAGIDLSEYSFNIQIGADGKATVDGIDDGLIKSMVETTLKEFSEKLMDIYFTLDTDIQNMSEKERYLLKAAVDLEKFLHKATNGKVSLDDVKVDHGIIEGISRDLDKLLNEPGKNLTYSNYQSDILVIKDYERTQHKRVLSELNVGFRVRNGKIQIKK

Secondary structure (DSSP, 8-state):
-HHHHHHHHHHHHHHHHHHHHHHHHHHHHHHHHHTT---HHHHHHHHHHHHHHHHHHHHHHHHHHHHHHHHHHTTSPPP-HHHHHHHHHHHHTT----HHHHHHHHHHS-HHHHHHHHHHHHHHHHHHHHHHHHHHTT--GGG--EEEEE-TTS-EEEES---HHHHHHHHHHHHHHHHHHHHHHHHH-HHHHHS-HHHHHHHHHHHHHHHHHHHHHTSS--TTT-EEETTEEESS-HHHHHHHH--TT-HHHHHHHHHHHHHHHHHHHHTS-GGGG--EEEEEETTEEEE--